Protein AF-A0A2J4YX58-F1 (afdb_monomer)

Radius of gyration: 26.06 Å; Cα contacts (8 Å, |Δi|>4): 126; chains: 1; bounding box: 56×62×74 Å

Organism: NCBI:txid1134687

Solvent-accessible surface area (backbone atoms only — not comparable to full-atom values): 13566 Å² total; per-residue (Å²): 108,68,69,61,52,48,53,51,39,50,52,50,30,51,52,39,48,46,54,37,19,63,71,70,74,41,88,73,46,72,69,54,52,51,52,52,50,50,52,39,50,52,51,23,54,54,26,49,78,72,76,44,70,82,57,64,65,64,56,68,60,46,55,48,35,64,76,68,67,63,81,59,69,62,57,59,54,50,52,50,51,50,51,52,53,48,66,71,38,62,72,51,56,56,55,59,71,67,56,56,68,70,58,56,50,52,52,46,52,53,55,56,49,51,54,51,51,52,51,52,56,59,55,68,73,56,76,62,89,49,65,49,57,51,48,26,51,52,52,17,55,56,55,16,42,36,36,76,78,44,66,70,76,51,71,89,49,59,72,78,57,30,65,49,60,60,31,31,67,53,43,16,53,53,41,34,54,51,39,38,46,70,62,62,42,88,63,77,88,74,80,79,83,73,70,81,73,74,76,76,74,73,55,73,65,56,60,51,52,50,54,52,49,54,52,52,51,52,53,50,52,53,48,55,55,60,66,52,58,69,63,68,69,74,80,118

pLDDT: mean 80.74, std 12.76, range [35.25, 94.62]

Sequence (236 aa):
LLSMVMVVVMVETMSSMMATGDIVGKKVDAKMLRNGLNTCGIATTICGFFNLFPYAAFAQNVGLIGLTGVRSRFVVSVSGIILILMGVFSRMAALVVLIPKPILGGAGIVMFGMVAVSGIRTLGQVNYRNNNNGMVVALTLGLGMMPVLVPNLFTQFPPMVQLFLHSGITIGTLTAIVANLTLNGSVPFRVNHETPVPDPAPPSSAARNMAVRTVRMWLLLRKVQKERQPEEAQEG

Structure (mmCIF, N/CA/C/O backbone):
data_AF-A0A2J4YX58-F1
#
_entry.id   AF-A0A2J4YX58-F1
#
loop_
_atom_site.group_PDB
_atom_site.id
_atom_site.type_symbol
_atom_site.label_atom_id
_atom_site.label_alt_id
_atom_site.label_comp_id
_atom_site.label_asym_id
_atom_site.label_entity_id
_atom_site.label_seq_id
_atom_site.pdbx_PDB_ins_code
_atom_site.Cartn_x
_atom_site.Cartn_y
_atom_site.Cartn_z
_atom_site.occupancy
_atom_site.B_iso_or_equiv
_atom_site.auth_seq_id
_atom_site.auth_comp_id
_atom_site.auth_asym_id
_atom_site.auth_atom_id
_atom_site.pdbx_PDB_model_num
ATOM 1 N N . LEU A 1 1 ? 3.993 7.613 -15.480 1.00 70.12 1 LEU A N 1
ATOM 2 C CA . LEU A 1 1 ? 4.493 7.168 -14.157 1.00 70.12 1 LEU A CA 1
ATOM 3 C C . LEU A 1 1 ? 3.458 7.389 -13.060 1.00 70.12 1 LEU A C 1
ATOM 5 O O . LEU A 1 1 ? 2.989 6.399 -12.520 1.00 70.12 1 LEU A O 1
ATOM 9 N N . LEU A 1 2 ? 3.024 8.629 -12.787 1.00 78.94 2 LEU A N 1
ATOM 10 C CA . LEU A 1 2 ? 1.993 8.894 -11.766 1.00 78.94 2 LEU A CA 1
ATOM 11 C C . LEU A 1 2 ? 0.686 8.119 -11.997 1.00 78.94 2 LEU A C 1
ATOM 13 O O . LEU A 1 2 ? 0.133 7.582 -11.050 1.00 78.94 2 LEU A O 1
ATOM 17 N N . SER A 1 3 ? 0.236 7.973 -13.246 1.00 81.81 3 SER A N 1
ATOM 18 C CA . SER A 1 3 ? -0.936 7.150 -13.584 1.00 81.81 3 SER A CA 1
ATOM 19 C C . SER A 1 3 ? -0.801 5.689 -13.136 1.00 81.81 3 SER A C 1
ATOM 21 O O . SER A 1 3 ? -1.723 5.150 -12.537 1.00 81.81 3 SER A O 1
ATOM 23 N N . MET A 1 4 ? 0.358 5.064 -13.363 1.00 77.19 4 MET A N 1
ATOM 24 C CA . MET A 1 4 ? 0.638 3.690 -12.924 1.00 77.19 4 MET A CA 1
ATOM 25 C C . MET A 1 4 ? 0.684 3.587 -11.399 1.00 77.19 4 MET A C 1
ATOM 27 O O . MET A 1 4 ? 0.089 2.681 -10.824 1.00 77.19 4 MET A O 1
ATOM 31 N N . VAL A 1 5 ? 1.327 4.554 -10.735 1.00 80.81 5 VAL A N 1
ATOM 32 C CA . VAL A 1 5 ? 1.354 4.629 -9.266 1.00 80.81 5 VAL A CA 1
ATOM 33 C C . VAL A 1 5 ? -0.063 4.744 -8.704 1.00 80.81 5 VAL A C 1
ATOM 35 O O . VAL A 1 5 ? -0.387 4.060 -7.740 1.00 80.81 5 VAL A O 1
ATOM 38 N N . MET A 1 6 ? -0.937 5.529 -9.337 1.00 86.56 6 MET A N 1
ATOM 39 C CA . MET A 1 6 ? -2.326 5.656 -8.895 1.00 86.56 6 MET A CA 1
ATOM 40 C C . MET A 1 6 ? -3.114 4.357 -9.035 1.00 86.56 6 MET A C 1
ATOM 42 O O . MET A 1 6 ? -3.902 4.046 -8.149 1.00 86.56 6 MET A O 1
ATOM 46 N N . VAL A 1 7 ? -2.872 3.555 -10.076 1.00 85.31 7 VAL A N 1
ATOM 47 C CA . VAL A 1 7 ? -3.487 2.221 -10.181 1.00 85.31 7 VAL A CA 1
ATOM 48 C C . VAL A 1 7 ? -3.058 1.335 -9.009 1.00 85.31 7 VAL A C 1
ATOM 50 O O . VAL A 1 7 ? -3.904 0.693 -8.389 1.00 85.31 7 VAL A O 1
ATOM 53 N N . VAL A 1 8 ? -1.771 1.345 -8.652 1.00 80.62 8 VAL A N 1
ATOM 54 C CA . VAL A 1 8 ? -1.258 0.587 -7.498 1.00 80.62 8 VAL A CA 1
ATOM 55 C C . VAL A 1 8 ? -1.894 1.074 -6.193 1.00 80.62 8 VAL A C 1
ATOM 57 O O . VAL A 1 8 ? -2.407 0.260 -5.427 1.00 80.62 8 VAL A O 1
ATOM 60 N N . VAL A 1 9 ? -1.951 2.391 -5.975 1.00 86.12 9 VAL A N 1
ATOM 61 C CA . VAL A 1 9 ? -2.595 2.997 -4.797 1.00 86.12 9 VAL A CA 1
ATOM 62 C C . VAL A 1 9 ? -4.074 2.619 -4.708 1.00 86.12 9 VAL A C 1
ATOM 64 O O . VAL A 1 9 ? -4.579 2.334 -3.620 1.00 86.12 9 VAL A O 1
ATOM 67 N N . MET A 1 10 ? -4.782 2.579 -5.838 1.00 87.62 10 MET A N 1
ATOM 68 C CA . MET A 1 10 ? -6.178 2.149 -5.875 1.00 87.62 10 MET A CA 1
ATOM 69 C C . MET A 1 10 ? -6.320 0.685 -5.453 1.00 87.62 10 MET A C 1
ATOM 71 O O . MET A 1 10 ? -7.170 0.391 -4.615 1.00 87.62 10 MET A O 1
ATOM 75 N N . VAL A 1 11 ? -5.479 -0.217 -5.969 1.00 85.31 11 VAL A N 1
ATOM 76 C CA . VAL A 1 11 ? -5.493 -1.642 -5.586 1.00 85.31 11 VAL A CA 1
ATOM 77 C C . VAL A 1 11 ? -5.175 -1.821 -4.096 1.00 85.31 11 VAL A C 1
ATOM 79 O O . VAL A 1 11 ? -5.885 -2.548 -3.399 1.00 85.31 11 VAL A O 1
ATOM 82 N N . GLU A 1 12 ? -4.173 -1.115 -3.575 1.00 84.56 12 GLU A N 1
ATOM 83 C CA . GLU A 1 12 ? -3.815 -1.146 -2.150 1.00 84.56 12 GLU A CA 1
ATOM 84 C C . GLU A 1 12 ? -4.958 -0.635 -1.259 1.00 84.56 12 GLU A C 1
ATOM 86 O O . GLU A 1 12 ? -5.292 -1.236 -0.231 1.00 84.56 12 GLU A O 1
ATOM 91 N N . THR A 1 13 ? -5.611 0.445 -1.689 1.00 87.69 13 THR A N 1
ATOM 92 C CA . THR A 1 13 ? -6.768 1.023 -0.999 1.00 87.69 13 THR A CA 1
ATOM 93 C C . THR A 1 13 ? -7.946 0.052 -1.009 1.00 87.69 13 THR A C 1
ATOM 95 O O . THR A 1 13 ? -8.573 -0.145 0.033 1.00 87.69 13 THR A O 1
ATOM 98 N N . MET A 1 14 ? -8.224 -0.613 -2.137 1.00 89.19 14 MET A N 1
ATOM 99 C CA . MET A 1 14 ? -9.267 -1.642 -2.221 1.00 89.19 14 MET A CA 1
ATOM 100 C C . MET A 1 14 ? -8.999 -2.793 -1.244 1.00 89.19 14 MET A C 1
ATOM 102 O O . MET A 1 14 ? -9.888 -3.152 -0.471 1.00 89.19 14 MET A O 1
ATOM 106 N N . SER A 1 15 ? -7.772 -3.322 -1.234 1.00 84.94 15 SER A N 1
ATOM 107 C CA . SER A 1 15 ? -7.364 -4.410 -0.335 1.00 84.94 15 SER A CA 1
ATOM 108 C C . SER A 1 15 ? -7.517 -4.012 1.139 1.00 84.94 15 SER A C 1
ATOM 110 O O . SER A 1 15 ? -8.123 -4.735 1.934 1.00 84.94 15 SER A O 1
ATOM 112 N N . SER A 1 16 ? -7.084 -2.799 1.493 1.00 85.38 16 SER A N 1
ATOM 113 C CA . SER A 1 16 ? -7.226 -2.247 2.846 1.00 85.38 16 SER A CA 1
ATOM 114 C C . SER A 1 16 ? -8.691 -2.057 3.255 1.00 85.38 16 SER A C 1
ATOM 116 O O . SER A 1 16 ? -9.061 -2.337 4.400 1.00 85.38 16 SER A O 1
ATOM 118 N N . MET A 1 17 ? -9.552 -1.620 2.331 1.00 88.12 17 MET A N 1
ATOM 119 C CA . MET A 1 17 ? -10.991 -1.486 2.574 1.00 88.12 17 MET A CA 1
ATOM 120 C C . MET A 1 17 ? -11.656 -2.842 2.806 1.00 88.12 17 MET A C 1
ATOM 122 O O . MET A 1 17 ? -12.413 -2.975 3.767 1.00 88.12 17 MET A O 1
ATOM 126 N N . MET A 1 18 ? -11.352 -3.842 1.975 1.00 87.44 18 MET A N 1
ATOM 127 C CA . MET A 1 18 ? -11.862 -5.208 2.135 1.00 87.44 18 MET A CA 1
ATOM 128 C C . MET A 1 18 ? -11.423 -5.802 3.477 1.00 87.44 18 MET A C 1
ATOM 130 O O . MET A 1 18 ? -12.264 -6.230 4.262 1.00 87.44 18 MET A O 1
ATOM 134 N N . ALA A 1 19 ? -10.132 -5.697 3.803 1.00 84.38 19 ALA A N 1
ATOM 135 C CA . ALA A 1 19 ? -9.587 -6.151 5.079 1.00 84.38 19 ALA A CA 1
ATOM 136 C C . ALA A 1 19 ? -10.236 -5.457 6.289 1.00 84.38 19 ALA A C 1
ATOM 138 O O . ALA A 1 19 ? -10.511 -6.102 7.300 1.00 84.38 19 ALA A O 1
ATOM 139 N N . THR A 1 20 ? -10.499 -4.150 6.196 1.00 87.12 20 THR A N 1
ATOM 140 C CA . THR A 1 20 ? -11.212 -3.409 7.249 1.00 87.12 20 THR A CA 1
ATOM 141 C C . THR A 1 20 ? -12.654 -3.890 7.380 1.00 87.12 20 THR A C 1
ATOM 143 O O . THR A 1 20 ? -13.144 -4.052 8.496 1.00 87.12 20 THR A O 1
ATOM 146 N N . GLY A 1 21 ? -13.332 -4.132 6.256 1.00 87.50 21 GLY A N 1
ATOM 147 C CA . GLY A 1 21 ? -14.681 -4.690 6.229 1.00 87.50 21 GLY A CA 1
ATOM 148 C C . GLY A 1 21 ? -14.772 -6.022 6.964 1.00 87.50 21 GLY A C 1
ATOM 149 O O . GLY A 1 21 ? -15.642 -6.178 7.821 1.00 87.50 21 GLY A O 1
ATOM 150 N N . ASP A 1 22 ? -13.819 -6.921 6.719 1.00 85.25 22 ASP A N 1
ATOM 151 C CA . ASP A 1 22 ? -13.738 -8.222 7.389 1.00 85.25 22 ASP A CA 1
ATOM 152 C C . ASP A 1 22 ? -13.559 -8.073 8.911 1.00 85.25 22 ASP A C 1
ATOM 154 O O . ASP A 1 22 ? -14.280 -8.695 9.690 1.00 85.25 22 ASP A O 1
ATOM 158 N N . ILE A 1 23 ? -12.662 -7.184 9.357 1.00 85.81 23 ILE A N 1
ATOM 159 C CA . ILE A 1 23 ? -12.390 -6.929 10.789 1.00 85.81 23 ILE A CA 1
ATOM 160 C C . ILE A 1 23 ? -13.594 -6.292 11.506 1.00 85.81 23 ILE A C 1
ATOM 162 O O . ILE A 1 23 ? -13.854 -6.531 12.695 1.00 85.81 23 ILE A O 1
ATOM 166 N N . VAL A 1 24 ? -14.324 -5.431 10.797 1.00 86.81 24 VAL A N 1
ATOM 167 C CA . VAL A 1 24 ? -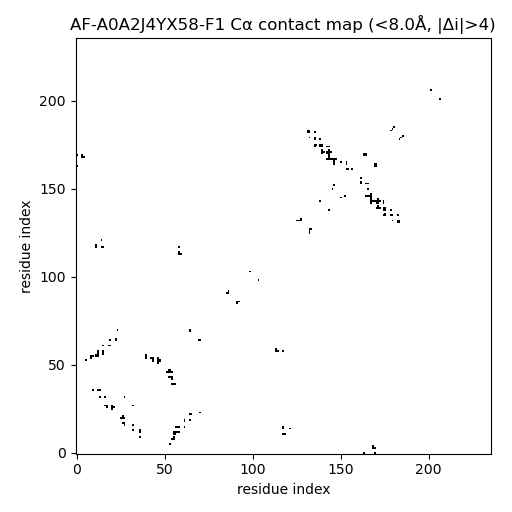15.495 -4.716 11.320 1.00 86.81 24 VAL A CA 1
ATOM 168 C C . VAL A 1 24 ? -16.778 -5.552 11.189 1.00 86.81 24 VAL A C 1
ATOM 170 O O . VAL A 1 24 ? -17.794 -5.191 11.778 1.00 86.81 24 VAL A O 1
ATOM 173 N N . GLY A 1 25 ? -16.740 -6.681 10.473 1.00 83.56 25 GLY A N 1
ATOM 174 C CA . GLY A 1 25 ? -17.908 -7.529 10.219 1.00 83.56 25 GLY A CA 1
ATOM 175 C C . GLY A 1 25 ? -18.905 -6.902 9.238 1.00 83.56 25 GLY A C 1
ATOM 176 O O . GLY A 1 25 ? -20.103 -7.179 9.302 1.00 83.56 25 GLY A O 1
ATOM 177 N N . LYS A 1 26 ? -18.436 -6.024 8.345 1.00 85.38 26 LYS A N 1
ATOM 178 C CA . LYS A 1 26 ? -19.262 -5.314 7.364 1.00 85.38 26 LYS A CA 1
ATOM 179 C C . LYS A 1 26 ? -18.840 -5.686 5.946 1.00 85.38 26 LYS A C 1
ATOM 181 O O . LYS A 1 26 ? -17.732 -5.367 5.527 1.00 85.38 26 LYS A O 1
ATOM 186 N N . LYS A 1 27 ? -19.764 -6.273 5.176 1.00 85.00 27 LYS A N 1
ATOM 187 C CA . LYS A 1 27 ? -19.550 -6.548 3.746 1.00 85.00 27 LYS A CA 1
ATOM 188 C C . LYS A 1 27 ? -19.266 -5.247 2.987 1.00 85.00 27 LYS A C 1
ATOM 190 O O . LYS A 1 27 ? -20.041 -4.290 3.062 1.00 85.00 27 LYS A O 1
ATOM 195 N N . VAL A 1 28 ? -18.158 -5.235 2.251 1.00 86.88 28 VAL A N 1
ATOM 196 C CA . VAL A 1 28 ? -17.756 -4.126 1.380 1.00 86.88 28 VAL A CA 1
ATOM 197 C C . VAL A 1 28 ? -18.328 -4.381 -0.006 1.00 86.88 28 VAL A C 1
ATOM 199 O O . VAL A 1 28 ? -17.868 -5.264 -0.720 1.00 86.88 28 VAL A O 1
ATOM 202 N N . ASP A 1 29 ? -19.357 -3.622 -0.369 1.00 90.25 29 ASP A N 1
ATOM 203 C CA . ASP A 1 29 ? -19.997 -3.714 -1.683 1.00 90.25 29 ASP A CA 1
ATOM 204 C C . ASP A 1 29 ? -19.306 -2.801 -2.718 1.00 90.25 29 ASP A C 1
ATOM 206 O O . ASP A 1 29 ? -18.618 -1.837 -2.360 1.00 90.25 29 ASP A O 1
ATOM 210 N N . ALA A 1 30 ? -19.532 -3.046 -4.009 1.00 89.38 30 ALA A N 1
ATOM 211 C CA . ALA A 1 30 ? -18.930 -2.299 -5.116 1.00 89.38 30 ALA A CA 1
ATOM 212 C C . ALA A 1 30 ? -19.196 -0.785 -5.019 1.00 89.38 30 ALA A C 1
ATOM 214 O O . ALA A 1 30 ? -18.313 0.030 -5.296 1.00 89.38 30 ALA A O 1
ATOM 215 N N . LYS A 1 31 ? -20.386 -0.386 -4.548 1.00 90.44 31 LYS A N 1
ATOM 216 C CA . LYS A 1 31 ? -20.719 1.027 -4.298 1.00 90.44 31 LYS A CA 1
ATOM 217 C C . LYS A 1 31 ? -19.840 1.643 -3.207 1.00 90.44 31 LYS A C 1
ATOM 219 O O . LYS A 1 31 ? -19.427 2.795 -3.331 1.00 90.44 31 LYS A O 1
ATOM 224 N N . MET A 1 32 ? -19.548 0.891 -2.146 1.00 88.56 32 MET A N 1
ATOM 225 C CA . MET A 1 32 ? -18.676 1.349 -1.065 1.00 88.56 32 MET A CA 1
ATOM 226 C C . MET A 1 32 ? -17.236 1.487 -1.556 1.00 88.56 32 MET A C 1
ATOM 228 O O . MET A 1 32 ? -16.613 2.511 -1.282 1.00 88.56 32 MET A O 1
ATOM 232 N N . LEU A 1 33 ? -16.751 0.517 -2.334 1.00 90.75 33 LEU A N 1
ATOM 233 C CA . LEU A 1 33 ? -15.418 0.550 -2.933 1.00 90.75 33 LEU A CA 1
ATOM 234 C C . LEU A 1 33 ? -15.262 1.744 -3.888 1.00 90.75 33 LEU A C 1
ATOM 236 O O . LEU A 1 33 ? -14.332 2.533 -3.741 1.00 90.75 33 LEU A O 1
ATOM 240 N N . ARG A 1 34 ? -16.235 1.958 -4.785 1.00 92.25 34 ARG A N 1
ATOM 241 C CA . ARG A 1 34 ? -16.285 3.125 -5.683 1.00 92.25 34 ARG A CA 1
ATOM 242 C C . ARG A 1 34 ? -16.245 4.441 -4.910 1.00 92.25 34 ARG A C 1
ATOM 244 O O . ARG A 1 34 ? -15.468 5.326 -5.251 1.00 92.25 34 ARG A O 1
ATOM 251 N N . ASN A 1 35 ? -17.070 4.577 -3.873 1.00 90.94 35 ASN A N 1
ATOM 252 C CA . ASN A 1 35 ? -17.107 5.799 -3.073 1.00 90.94 35 ASN A CA 1
ATOM 253 C C . ASN A 1 35 ? -15.782 6.033 -2.333 1.00 90.94 35 ASN A C 1
ATOM 255 O O . ASN A 1 35 ? -15.308 7.164 -2.304 1.00 90.94 35 ASN A O 1
ATOM 259 N N . GLY A 1 36 ? -15.164 4.985 -1.779 1.00 89.62 36 GLY A N 1
ATOM 260 C CA . GLY A 1 36 ? -13.859 5.088 -1.120 1.00 89.62 36 GLY A CA 1
ATOM 261 C C . GLY A 1 36 ? -12.748 5.524 -2.077 1.00 89.62 36 GLY A C 1
ATOM 262 O O . GLY A 1 36 ? -11.982 6.432 -1.761 1.00 89.62 36 GLY A O 1
ATOM 263 N N . LEU A 1 37 ? -12.714 4.947 -3.278 1.00 91.81 37 LEU A N 1
ATOM 264 C CA . LEU A 1 37 ? -11.734 5.297 -4.309 1.00 91.81 37 LEU A CA 1
ATOM 265 C C . LEU A 1 37 ? -11.937 6.711 -4.855 1.00 91.81 37 LEU A C 1
ATOM 267 O O . LEU A 1 37 ? -10.958 7.426 -5.051 1.00 91.81 37 LEU A O 1
ATOM 271 N N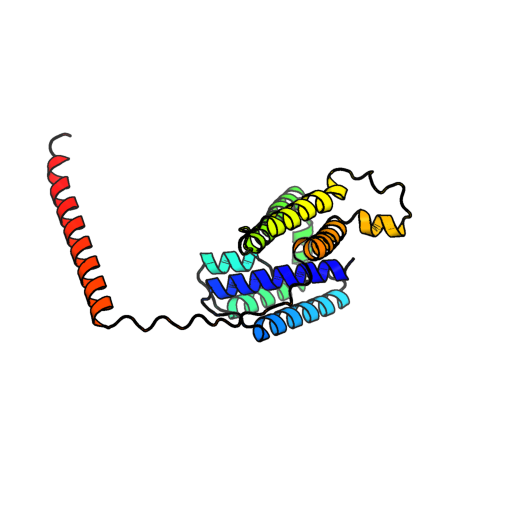 . ASN A 1 38 ? -13.186 7.150 -5.035 1.00 91.44 38 ASN A N 1
ATOM 272 C CA . ASN A 1 38 ? -13.482 8.534 -5.413 1.00 91.44 38 ASN A CA 1
ATOM 273 C C . ASN A 1 38 ? -12.968 9.517 -4.355 1.00 91.44 38 ASN A C 1
ATOM 275 O O . ASN A 1 38 ? -12.339 10.513 -4.704 1.00 91.44 38 ASN A O 1
ATOM 279 N N . THR A 1 39 ? -13.173 9.221 -3.068 1.00 90.88 39 THR A N 1
ATOM 280 C CA . THR A 1 39 ? -12.625 10.036 -1.975 1.00 90.88 39 THR A CA 1
ATOM 281 C C . THR A 1 39 ? -11.096 10.062 -2.006 1.00 90.88 39 THR A C 1
ATOM 283 O O . THR A 1 39 ? -10.509 11.125 -1.836 1.00 90.88 39 THR A O 1
ATOM 286 N N . CYS A 1 40 ? -10.443 8.928 -2.279 1.00 89.69 40 CYS A N 1
ATOM 287 C CA . CYS A 1 40 ? -8.985 8.840 -2.426 1.00 89.69 40 CYS A CA 1
ATOM 288 C C . CYS A 1 40 ? -8.464 9.696 -3.596 1.00 89.69 40 CYS A C 1
ATOM 290 O O . CYS A 1 40 ? -7.459 10.400 -3.465 1.00 89.69 40 CYS A O 1
ATOM 292 N N . GLY A 1 41 ? -9.173 9.671 -4.729 1.00 89.62 41 GLY A N 1
ATOM 293 C CA . GLY A 1 41 ? -8.874 10.495 -5.899 1.00 89.62 41 GLY A CA 1
ATOM 294 C C . GLY A 1 41 ? -9.014 11.986 -5.600 1.00 89.62 41 GLY A C 1
ATOM 295 O O . GLY A 1 41 ? -8.073 12.738 -5.836 1.00 89.62 41 GLY A O 1
ATOM 296 N N . ILE A 1 42 ? -10.135 12.396 -4.995 1.00 92.12 42 ILE A N 1
ATOM 297 C CA . ILE A 1 42 ? -10.373 13.788 -4.578 1.00 92.12 42 ILE A CA 1
ATOM 298 C C . ILE A 1 42 ? -9.295 14.249 -3.592 1.00 92.12 42 ILE A C 1
ATOM 300 O O . ILE A 1 42 ? -8.725 15.322 -3.773 1.00 92.12 42 ILE A O 1
ATOM 304 N N . ALA A 1 43 ? -8.976 13.432 -2.583 1.00 90.56 43 ALA A N 1
ATOM 305 C CA . ALA A 1 43 ? -7.924 13.738 -1.618 1.00 90.56 43 ALA A CA 1
ATOM 306 C C . ALA A 1 43 ? -6.574 13.943 -2.314 1.00 90.56 43 ALA A C 1
ATOM 308 O O . ALA A 1 43 ? -5.892 14.925 -2.045 1.00 90.56 43 ALA A O 1
ATOM 309 N N . THR A 1 44 ? -6.225 13.081 -3.272 1.00 90.25 44 THR A N 1
ATOM 310 C CA . THR A 1 44 ? -4.983 13.224 -4.041 1.00 90.25 44 THR A CA 1
ATOM 311 C C . THR A 1 44 ? -4.977 14.474 -4.920 1.00 90.25 44 THR A C 1
ATOM 313 O O . THR A 1 44 ? -3.956 15.153 -5.004 1.00 90.25 44 THR A O 1
ATOM 316 N N . THR A 1 45 ? -6.100 14.827 -5.548 1.00 89.94 45 THR A N 1
ATOM 317 C CA . THR A 1 45 ? -6.215 16.080 -6.306 1.00 89.94 45 THR A CA 1
ATOM 318 C C . THR A 1 45 ? -6.002 17.292 -5.400 1.00 89.94 45 THR A C 1
ATOM 320 O O . THR A 1 45 ? -5.243 18.189 -5.761 1.00 89.94 45 THR A O 1
ATOM 323 N N . ILE A 1 46 ? -6.602 17.295 -4.204 1.00 91.38 46 ILE A N 1
ATOM 324 C CA . ILE A 1 46 ? -6.385 18.341 -3.195 1.00 91.38 46 ILE A CA 1
ATOM 325 C C . ILE A 1 46 ? -4.907 18.388 -2.790 1.00 91.38 46 ILE A C 1
ATOM 327 O O . ILE A 1 46 ? -4.313 19.460 -2.817 1.00 91.38 46 ILE A O 1
ATOM 331 N N . CYS A 1 47 ? -4.282 17.245 -2.492 1.00 89.19 47 CYS A N 1
ATOM 332 C CA . CYS A 1 47 ? -2.849 17.165 -2.193 1.00 89.19 47 CYS A CA 1
ATOM 333 C C . CYS A 1 47 ? -1.991 17.778 -3.309 1.00 89.19 47 CYS A C 1
ATOM 335 O O . CYS A 1 47 ? -1.073 18.540 -3.012 1.00 89.19 47 CYS A O 1
ATOM 337 N N . GLY A 1 48 ? -2.327 17.525 -4.577 1.00 88.44 48 GLY A N 1
ATOM 338 C CA . GLY A 1 48 ? -1.635 18.110 -5.725 1.00 88.44 48 GLY A CA 1
ATOM 339 C C . GLY A 1 48 ? -1.637 19.643 -5.720 1.00 88.44 48 GLY A C 1
ATOM 340 O O . GLY A 1 48 ? -0.601 20.247 -5.990 1.00 88.44 48 GLY A O 1
ATOM 341 N N . PHE A 1 49 ? -2.746 20.282 -5.327 1.00 91.25 49 PHE A N 1
ATOM 342 C CA . PHE A 1 49 ? -2.806 21.746 -5.177 1.00 91.25 49 PHE A CA 1
ATOM 343 C C . PHE A 1 49 ? -1.875 22.278 -4.081 1.00 91.25 49 PHE A C 1
ATOM 345 O O . PHE A 1 49 ? -1.358 23.385 -4.203 1.00 91.25 49 PHE A O 1
ATOM 352 N N . PHE A 1 50 ? -1.631 21.489 -3.034 1.00 89.31 50 PHE A N 1
ATOM 353 C CA . PHE A 1 50 ? -0.716 21.835 -1.943 1.00 89.31 50 PHE A CA 1
ATOM 354 C C . PHE A 1 50 ? 0.721 21.333 -2.171 1.00 89.31 50 PHE A C 1
ATOM 356 O O . PHE A 1 50 ? 1.532 21.388 -1.249 1.00 89.31 50 PHE A O 1
ATOM 363 N N . ASN A 1 51 ? 1.056 20.863 -3.380 1.00 88.06 51 ASN A N 1
ATOM 364 C CA . ASN A 1 51 ? 2.363 20.283 -3.719 1.00 88.06 51 ASN A CA 1
ATOM 365 C C . ASN A 1 51 ? 2.734 19.060 -2.846 1.00 88.06 51 ASN A C 1
ATOM 367 O O . ASN A 1 51 ? 3.902 18.819 -2.537 1.00 88.06 51 ASN A O 1
ATOM 371 N N . LEU A 1 52 ? 1.720 18.299 -2.418 1.00 87.06 52 LEU A N 1
ATOM 372 C CA . LEU A 1 52 ? 1.862 17.031 -1.702 1.00 87.06 52 LEU A CA 1
ATOM 373 C C . LEU A 1 52 ? 1.846 15.842 -2.674 1.00 87.06 52 LEU A C 1
ATOM 375 O O . LEU A 1 52 ? 1.369 15.918 -3.806 1.00 87.06 52 LEU A O 1
ATOM 379 N N . PHE A 1 53 ? 2.343 14.709 -2.186 1.00 84.56 53 PHE A N 1
ATOM 380 C CA . PHE A 1 53 ? 2.347 13.439 -2.907 1.00 84.56 53 PHE A CA 1
ATOM 381 C C . PHE A 1 53 ? 0.955 12.780 -2.951 1.00 84.56 53 PHE A C 1
ATOM 383 O O . PHE A 1 53 ? 0.096 13.100 -2.123 1.00 84.56 53 PHE A O 1
ATOM 390 N N . PRO A 1 54 ? 0.730 11.833 -3.886 1.00 83.06 54 PRO A N 1
ATOM 391 C CA . PRO A 1 54 ? -0.478 11.018 -3.917 1.00 83.06 54 PRO A CA 1
ATOM 392 C C . PRO A 1 54 ? -0.788 10.347 -2.583 1.00 83.06 54 PRO A C 1
ATOM 394 O O . PRO A 1 54 ? 0.108 9.814 -1.928 1.00 83.06 54 PRO A O 1
ATOM 397 N N . TYR A 1 55 ? -2.064 10.353 -2.202 1.00 82.69 55 TYR A N 1
ATOM 398 C CA . TYR A 1 55 ? -2.501 9.836 -0.911 1.00 82.69 55 TYR A CA 1
ATOM 399 C C . TYR A 1 55 ? -3.114 8.441 -1.056 1.00 82.69 55 TYR A C 1
ATOM 401 O O . TYR A 1 55 ? -3.898 8.201 -1.973 1.00 82.69 55 TYR A O 1
ATOM 409 N N . ALA A 1 56 ? -2.782 7.542 -0.128 1.00 80.31 56 ALA A N 1
ATOM 410 C CA . ALA A 1 56 ? -3.257 6.160 -0.077 1.00 80.31 56 ALA A CA 1
ATOM 411 C C . ALA A 1 56 ? -3.831 5.832 1.309 1.00 80.31 56 ALA A C 1
ATOM 413 O O . ALA A 1 56 ? -3.429 6.423 2.315 1.00 80.31 56 ALA A O 1
ATOM 414 N N . ALA A 1 57 ? -4.762 4.876 1.383 1.00 77.62 57 ALA A N 1
ATOM 415 C CA . ALA A 1 57 ? -5.247 4.385 2.670 1.00 77.62 57 ALA A CA 1
ATOM 416 C C . ALA A 1 57 ? -4.151 3.589 3.398 1.00 77.62 57 ALA A C 1
ATOM 418 O O . ALA A 1 57 ? -3.604 2.633 2.863 1.00 77.62 57 ALA A O 1
ATOM 419 N N . PHE A 1 58 ? -3.862 3.967 4.644 1.00 78.19 58 PHE A N 1
ATOM 420 C CA . PHE A 1 58 ? -2.769 3.381 5.418 1.00 78.19 58 PHE A CA 1
ATOM 421 C C . PHE A 1 58 ? -3.167 2.011 5.997 1.00 78.19 58 PHE A C 1
ATOM 423 O O . PHE A 1 58 ? -3.944 1.933 6.956 1.00 78.19 58 PHE A O 1
ATOM 430 N N . ALA A 1 59 ? -2.632 0.924 5.432 1.00 72.88 59 ALA A N 1
ATOM 431 C CA . ALA A 1 59 ? -2.923 -0.456 5.845 1.00 72.88 59 ALA A CA 1
ATOM 432 C C . ALA A 1 59 ? -2.589 -0.736 7.326 1.00 72.88 59 ALA A C 1
ATOM 434 O O . ALA A 1 59 ? -3.193 -1.596 7.969 1.00 72.88 59 ALA A O 1
ATOM 435 N N . GLN A 1 60 ? -1.669 0.027 7.909 1.00 82.69 60 GLN A N 1
ATOM 436 C CA . GLN A 1 60 ? -1.280 -0.060 9.315 1.00 82.69 60 GLN A CA 1
ATOM 437 C C . GLN A 1 60 ? -2.453 0.273 10.249 1.00 82.69 60 GLN A C 1
ATOM 439 O O . GLN A 1 60 ? -2.640 -0.384 11.274 1.00 82.69 60 GLN A O 1
ATOM 444 N N . ASN A 1 61 ? -3.295 1.237 9.862 1.00 84.69 61 ASN A N 1
ATOM 445 C CA . ASN A 1 61 ? -4.477 1.607 10.641 1.00 84.69 61 ASN A CA 1
ATOM 446 C C . ASN A 1 61 ? -5.502 0.464 10.666 1.00 84.69 61 ASN A C 1
ATOM 448 O O . ASN A 1 61 ? -6.196 0.279 11.663 1.00 84.69 61 ASN A O 1
ATOM 452 N N . VAL A 1 62 ? -5.556 -0.349 9.607 1.00 82.25 62 VAL A N 1
ATOM 453 C CA . VAL A 1 62 ? -6.424 -1.534 9.525 1.00 82.25 62 VAL A CA 1
ATOM 454 C C . VAL A 1 62 ? -6.006 -2.589 10.549 1.00 82.25 62 VAL A C 1
ATOM 456 O O . VAL A 1 62 ? -6.852 -3.130 11.261 1.00 82.25 62 VAL A O 1
ATOM 459 N N . GLY A 1 63 ? -4.698 -2.837 10.680 1.00 78.31 63 GLY A N 1
ATOM 460 C CA . GLY A 1 63 ? -4.155 -3.743 11.696 1.00 78.31 63 GLY A CA 1
ATOM 461 C C . GLY A 1 63 ? -4.462 -3.275 13.121 1.00 78.31 63 GLY A C 1
ATOM 462 O O . GLY A 1 63 ? -4.888 -4.071 13.959 1.00 78.31 63 GLY A O 1
ATOM 463 N N . LEU A 1 64 ? -4.339 -1.969 13.379 1.00 85.44 64 LEU A N 1
ATOM 464 C CA . LEU A 1 64 ? -4.631 -1.388 14.690 1.00 85.44 64 LEU A CA 1
ATOM 465 C C . LEU A 1 64 ? -6.103 -1.562 15.097 1.00 85.44 64 LEU A C 1
ATOM 467 O O . LEU A 1 64 ? -6.380 -1.844 16.263 1.00 85.44 64 LEU A O 1
ATOM 471 N N . ILE A 1 65 ? -7.049 -1.448 14.158 1.00 86.50 65 ILE A N 1
ATOM 472 C CA . ILE A 1 65 ? -8.481 -1.683 14.429 1.00 86.50 65 ILE A CA 1
ATOM 473 C C . ILE A 1 65 ? -8.716 -3.128 14.894 1.00 86.50 65 ILE A C 1
ATOM 475 O O . ILE A 1 65 ? -9.491 -3.354 15.823 1.00 86.50 65 ILE A O 1
ATOM 479 N N . GLY A 1 66 ? -8.028 -4.100 14.286 1.00 82.75 66 GLY A N 1
ATOM 480 C CA . GLY A 1 66 ? -8.121 -5.511 14.672 1.00 82.75 66 GLY A CA 1
ATOM 481 C C . GLY A 1 66 ? -7.601 -5.786 16.085 1.00 82.75 66 GLY A C 1
ATOM 482 O O . GLY A 1 66 ? -8.223 -6.546 16.821 1.00 82.75 66 GLY A O 1
ATOM 483 N N . LEU A 1 67 ? -6.505 -5.129 16.477 1.00 85.44 67 LEU A N 1
ATOM 484 C CA . LEU A 1 67 ? -5.888 -5.292 17.799 1.00 85.44 67 LEU A CA 1
ATOM 485 C C . LEU A 1 67 ? -6.647 -4.556 18.908 1.00 85.44 67 LEU A C 1
ATOM 487 O O . LEU A 1 67 ? -6.834 -5.088 19.997 1.00 85.44 67 LEU A O 1
ATOM 491 N N . THR A 1 68 ? -7.076 -3.323 18.640 1.00 89.50 68 TH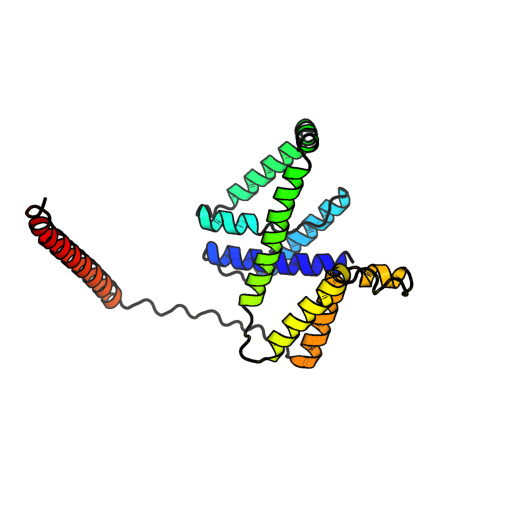R A N 1
ATOM 492 C CA . THR A 1 68 ? -7.737 -2.467 19.641 1.00 89.50 68 THR A CA 1
ATOM 493 C C . THR A 1 68 ? -9.228 -2.759 19.781 1.00 89.50 68 THR A C 1
ATOM 495 O O . THR A 1 68 ? -9.834 -2.394 20.785 1.00 89.50 68 THR A O 1
ATOM 498 N N . GLY A 1 69 ? -9.856 -3.360 18.765 1.00 84.00 69 GLY A N 1
ATOM 499 C CA . GLY A 1 69 ? -11.303 -3.581 18.717 1.00 84.00 69 GLY A CA 1
ATOM 500 C C . GLY A 1 69 ? -12.134 -2.299 18.558 1.00 84.00 69 GLY A C 1
ATOM 501 O O . GLY A 1 69 ? -13.366 -2.374 18.487 1.00 84.00 69 GLY A O 1
ATOM 502 N N . VAL A 1 70 ? -11.495 -1.126 18.466 1.00 89.75 70 VAL A N 1
ATOM 503 C CA . VAL A 1 70 ? -12.164 0.172 18.342 1.00 89.75 70 VAL A CA 1
ATOM 504 C C . VAL A 1 70 ? -12.536 0.416 16.881 1.00 89.75 70 VAL A C 1
ATOM 506 O O . VAL A 1 70 ? -11.711 0.787 16.053 1.00 89.75 70 VAL A O 1
ATOM 509 N N . ARG A 1 71 ? -13.820 0.230 16.561 1.00 88.38 71 ARG A N 1
ATOM 510 C CA . ARG A 1 71 ? -14.366 0.330 15.189 1.00 88.38 71 ARG A CA 1
ATOM 511 C C . ARG A 1 71 ? -15.047 1.674 14.891 1.00 88.38 71 ARG A C 1
ATOM 513 O O . ARG A 1 71 ? -15.744 1.819 13.890 1.00 88.38 71 ARG A O 1
ATOM 520 N N . SER A 1 72 ? -14.905 2.654 15.784 1.00 90.25 72 SER A N 1
ATOM 521 C CA . SER A 1 72 ? -15.607 3.937 15.684 1.00 90.25 72 SER A CA 1
ATOM 522 C C . SER A 1 72 ? -14.980 4.853 14.631 1.00 90.25 72 SER A C 1
ATOM 524 O O . SER A 1 72 ? -13.816 5.234 14.740 1.00 90.25 72 SER A O 1
ATOM 526 N N . ARG A 1 73 ? -15.783 5.297 13.652 1.00 88.44 73 ARG A N 1
ATOM 527 C CA . ARG A 1 73 ? -15.363 6.277 12.627 1.00 88.44 73 ARG A CA 1
ATOM 528 C C . ARG A 1 73 ? -14.922 7.622 13.211 1.00 88.44 73 ARG A C 1
ATOM 530 O O . ARG A 1 73 ? -14.122 8.317 12.597 1.00 88.44 73 ARG A O 1
ATOM 537 N N . PHE A 1 74 ? -15.434 7.981 14.392 1.00 92.00 74 PHE A N 1
ATOM 538 C CA . PHE A 1 74 ? -15.112 9.249 15.045 1.00 92.00 74 PHE A CA 1
ATOM 539 C C . PHE A 1 74 ? -13.650 9.317 15.476 1.00 92.00 74 PHE A C 1
ATOM 541 O O . PHE A 1 74 ? -13.072 10.395 15.439 1.00 92.00 74 PHE A O 1
ATOM 548 N N . VAL A 1 75 ? -13.035 8.178 15.810 1.00 91.25 75 VAL A N 1
ATOM 549 C CA . VAL A 1 75 ? -11.609 8.126 16.156 1.00 91.25 75 VAL A CA 1
ATOM 550 C C . VAL A 1 75 ? -10.771 8.603 14.975 1.00 91.25 75 VAL A C 1
ATOM 552 O O . VAL A 1 75 ? -9.939 9.484 15.140 1.00 91.25 75 VAL A O 1
ATOM 555 N N . VAL A 1 76 ? -11.071 8.116 13.767 1.00 90.00 76 VAL A N 1
ATOM 556 C CA . VAL A 1 76 ? -10.372 8.524 12.539 1.00 90.00 76 VAL A CA 1
ATOM 557 C C . VAL A 1 76 ? -10.574 10.015 12.253 1.00 90.00 76 VAL A C 1
ATOM 559 O O . VAL A 1 76 ? -9.617 10.710 11.917 1.00 90.00 76 VAL A O 1
ATOM 562 N N . SER A 1 77 ? -11.795 10.533 12.427 1.00 91.12 77 SER A N 1
ATOM 563 C CA . SER A 1 77 ? -12.085 11.963 12.246 1.00 91.12 77 SER A CA 1
ATOM 564 C C . SER A 1 77 ? -11.329 12.848 13.242 1.00 91.12 77 SER A C 1
ATOM 566 O O . SER A 1 77 ? -10.740 13.847 12.837 1.00 91.12 77 SER A O 1
ATOM 568 N N . VAL A 1 78 ? -11.300 12.472 14.523 1.00 94.62 78 VAL A N 1
ATOM 569 C CA . VAL A 1 78 ? -10.565 13.208 15.564 1.00 94.62 78 VAL A CA 1
ATOM 570 C C . VAL A 1 78 ? -9.061 13.153 15.302 1.00 94.62 78 VAL A C 1
ATOM 572 O O . VAL A 1 78 ? -8.407 14.191 15.362 1.00 94.62 78 VAL A O 1
ATOM 575 N N . SER A 1 79 ? -8.513 11.994 14.923 1.00 91.62 79 SER A N 1
ATOM 576 C CA . SER A 1 79 ? -7.109 11.878 14.508 1.00 91.62 79 SER A CA 1
ATOM 577 C C . SER A 1 79 ? -6.784 12.795 13.326 1.00 91.62 79 SER A C 1
ATOM 579 O O . SER A 1 79 ? -5.755 13.463 13.347 1.00 91.62 79 SER A O 1
ATOM 581 N N . GLY A 1 80 ? -7.669 12.890 12.329 1.00 90.81 80 GLY A N 1
ATOM 582 C CA . GLY A 1 80 ? -7.506 13.813 11.204 1.00 90.81 80 GLY A CA 1
ATOM 583 C C . GLY A 1 80 ? -7.471 15.282 11.636 1.00 90.81 80 GLY A C 1
ATOM 584 O O . GLY A 1 80 ? -6.600 16.027 11.197 1.00 90.81 80 GLY A O 1
ATOM 585 N N . ILE A 1 81 ? -8.360 15.688 12.547 1.00 93.38 81 ILE A N 1
ATOM 586 C CA . ILE A 1 81 ? -8.367 17.050 13.106 1.00 93.38 81 ILE A CA 1
ATOM 587 C C . ILE A 1 81 ? -7.065 17.329 13.865 1.00 93.38 81 ILE A C 1
ATOM 589 O O . ILE A 1 81 ? -6.463 18.382 13.670 1.00 93.38 81 ILE A O 1
ATOM 593 N N . ILE A 1 82 ? -6.593 16.381 14.680 1.00 92.62 82 ILE A N 1
ATOM 594 C CA . ILE A 1 82 ? -5.318 16.507 15.399 1.00 92.62 82 ILE A CA 1
ATOM 595 C C . ILE A 1 82 ? -4.159 16.686 14.410 1.00 92.62 82 ILE A C 1
ATOM 597 O O . ILE A 1 82 ? -3.337 17.578 14.602 1.00 92.62 82 ILE A O 1
ATOM 601 N N . LEU A 1 83 ? -4.112 15.897 13.331 1.00 90.56 83 LEU A N 1
ATOM 602 C CA . LEU A 1 83 ? -3.071 16.012 12.306 1.00 90.56 83 LEU A CA 1
ATOM 603 C C . LEU A 1 83 ? -3.113 17.360 11.574 1.00 90.56 83 LEU A C 1
ATOM 605 O O . LEU A 1 83 ? -2.059 17.945 11.332 1.00 90.56 83 LEU A O 1
ATOM 609 N N . ILE A 1 84 ? -4.304 17.881 11.264 1.00 89.75 84 ILE A N 1
ATOM 610 C CA . ILE A 1 84 ? -4.464 19.219 10.672 1.00 89.75 84 ILE A CA 1
ATOM 611 C C . ILE A 1 84 ? -3.934 20.284 11.633 1.00 89.75 84 ILE A C 1
ATOM 613 O O . ILE A 1 84 ? -3.134 21.123 11.226 1.00 89.75 84 ILE A O 1
ATOM 617 N N . LEU A 1 85 ? -4.326 20.231 12.909 1.00 90.88 85 LEU A N 1
ATOM 618 C CA . LEU A 1 85 ? -3.841 21.172 13.918 1.00 90.88 85 LEU A CA 1
ATOM 619 C C . LEU A 1 85 ? -2.314 21.106 14.030 1.00 90.88 85 LEU A C 1
ATOM 621 O O . LEU A 1 85 ? -1.653 22.137 13.937 1.00 90.88 85 LEU A O 1
ATOM 625 N N . MET A 1 86 ? -1.740 19.905 14.136 1.00 88.19 86 MET A N 1
ATOM 626 C CA . MET A 1 86 ? 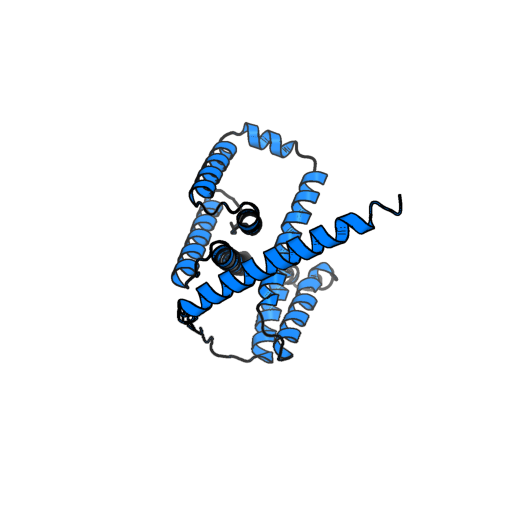-0.286 19.719 14.169 1.00 88.19 86 MET A CA 1
ATOM 627 C C . MET A 1 86 ? 0.410 20.252 12.911 1.00 88.19 86 MET A C 1
ATOM 629 O O . MET A 1 86 ? 1.495 20.815 13.028 1.00 88.19 86 MET A O 1
ATOM 633 N N . GLY A 1 87 ? -0.204 20.115 11.732 1.00 86.38 87 GLY A N 1
ATOM 634 C CA . GLY A 1 87 ? 0.325 20.650 10.476 1.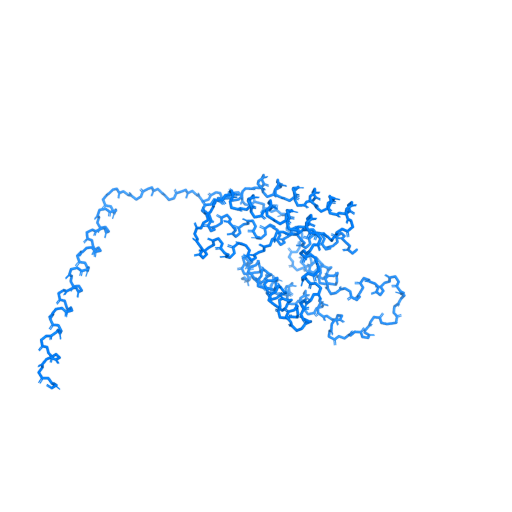00 86.38 87 GLY A CA 1
ATOM 635 C C . GLY A 1 87 ? 0.306 22.180 10.403 1.00 86.38 87 GLY A C 1
ATOM 636 O O . GLY A 1 87 ? 1.225 22.776 9.845 1.00 86.38 87 GLY A O 1
ATOM 637 N N . VAL A 1 88 ? -0.700 22.826 11.001 1.00 87.50 88 VAL A N 1
ATOM 638 C CA . VAL A 1 88 ? -0.795 24.295 11.081 1.00 87.50 88 VAL A CA 1
ATOM 639 C C . VAL A 1 88 ? 0.242 24.868 12.058 1.00 87.50 88 VAL A C 1
ATOM 641 O O . VAL A 1 88 ? 0.775 25.958 11.838 1.00 87.50 88 VAL A O 1
ATOM 644 N N . PHE A 1 89 ? 0.591 24.133 13.118 1.00 87.06 89 PHE A N 1
ATOM 645 C CA . PHE A 1 89 ? 1.633 24.548 14.057 1.00 87.06 89 PHE A CA 1
ATOM 646 C C . PHE A 1 89 ? 3.041 24.263 13.510 1.00 87.06 89 PHE A C 1
ATOM 648 O O . PHE A 1 89 ? 3.613 23.195 13.718 1.00 87.06 89 PHE A O 1
ATOM 655 N N . SER A 1 90 ? 3.668 25.275 12.904 1.00 78.75 90 SER A N 1
ATOM 656 C CA . SER A 1 90 ? 5.037 25.217 12.351 1.00 78.75 90 SER A CA 1
ATOM 657 C C . SER A 1 90 ? 6.119 24.719 13.328 1.00 78.75 90 SER A C 1
ATOM 659 O O . SER A 1 90 ? 7.129 24.154 12.910 1.00 78.75 90 SER A O 1
ATOM 661 N N . ARG A 1 91 ? 5.902 24.856 14.644 1.00 82.12 91 ARG A N 1
ATOM 662 C CA . ARG A 1 91 ? 6.778 24.295 15.690 1.00 82.12 91 ARG A CA 1
ATOM 663 C C . ARG A 1 91 ? 6.892 22.770 15.612 1.00 82.12 91 ARG A C 1
ATOM 665 O O . ARG A 1 91 ? 7.954 22.236 15.915 1.00 82.12 91 ARG A O 1
ATOM 672 N N . MET A 1 92 ? 5.839 22.078 15.180 1.00 82.88 92 MET A N 1
ATOM 673 C CA . MET A 1 92 ? 5.863 20.624 15.003 1.00 82.88 92 MET A CA 1
ATOM 674 C C . MET A 1 92 ? 6.745 20.222 13.818 1.00 82.88 92 MET A C 1
ATOM 676 O O . MET A 1 92 ? 7.501 19.261 13.923 1.00 82.88 92 MET A O 1
ATOM 680 N N . ALA A 1 93 ? 6.735 20.995 12.728 1.00 80.50 93 ALA A N 1
ATOM 681 C CA . ALA A 1 93 ? 7.620 20.753 11.588 1.00 80.50 93 ALA A CA 1
ATOM 682 C C . ALA A 1 93 ? 9.105 20.866 11.983 1.00 80.50 93 ALA A C 1
ATOM 684 O O . ALA A 1 93 ? 9.919 20.048 11.559 1.00 80.50 93 ALA A O 1
ATOM 685 N N . ALA A 1 94 ? 9.450 21.816 12.860 1.00 84.75 94 ALA A N 1
ATOM 686 C CA . ALA A 1 94 ? 10.810 21.950 13.383 1.00 84.75 94 ALA A CA 1
ATOM 687 C C . ALA A 1 94 ? 11.256 20.716 14.190 1.00 84.75 94 ALA A C 1
ATOM 689 O O . ALA A 1 94 ? 12.399 20.284 14.060 1.00 84.75 94 ALA A O 1
ATOM 690 N N . LEU A 1 95 ? 10.355 20.107 14.970 1.00 85.62 95 LEU A N 1
ATOM 691 C CA . LEU A 1 95 ? 10.646 18.862 15.692 1.00 85.62 95 LEU A CA 1
ATOM 692 C C . LEU A 1 95 ? 10.898 17.687 14.742 1.00 85.62 95 LEU A C 1
ATOM 694 O O . LEU A 1 95 ? 11.782 16.878 15.006 1.00 85.62 95 LEU A O 1
ATOM 698 N N . VAL A 1 96 ? 10.170 17.607 13.625 1.00 83.94 96 VAL A N 1
ATOM 699 C CA . VAL A 1 96 ? 10.364 16.546 12.622 1.00 83.94 96 VAL A CA 1
ATOM 700 C C . VAL A 1 96 ? 11.750 16.629 11.975 1.00 83.94 96 VAL A C 1
ATOM 702 O O . VAL A 1 96 ? 12.386 15.600 11.760 1.00 83.94 96 VAL A O 1
ATOM 705 N N . VAL A 1 97 ? 12.259 17.837 11.719 1.00 87.06 97 VAL A N 1
ATOM 706 C CA . VAL A 1 97 ? 13.608 18.042 11.153 1.00 87.06 97 VAL A CA 1
ATOM 707 C C . VAL A 1 97 ? 14.716 17.603 12.119 1.00 87.06 97 VAL A C 1
ATOM 709 O O . VAL A 1 97 ? 15.792 17.207 11.675 1.00 87.06 97 VAL A O 1
ATOM 712 N N . LEU A 1 98 ? 14.456 17.622 13.430 1.00 91.75 98 LEU A N 1
ATOM 713 C CA . LEU A 1 98 ? 15.405 17.152 14.444 1.00 91.75 98 LEU A CA 1
ATOM 714 C C . LEU A 1 98 ? 15.494 15.622 14.526 1.00 91.75 98 LEU A C 1
ATOM 716 O O . LEU A 1 98 ? 16.398 15.115 15.189 1.00 91.75 98 LEU A O 1
ATOM 720 N N . ILE A 1 99 ? 14.586 14.878 13.882 1.00 92.06 99 ILE A N 1
ATOM 721 C CA . ILE A 1 99 ? 14.576 13.417 13.967 1.00 92.06 99 ILE A CA 1
ATOM 722 C C . ILE A 1 99 ? 15.808 12.849 13.227 1.00 92.06 99 ILE A C 1
ATOM 724 O O . ILE A 1 99 ? 15.981 13.080 12.028 1.00 92.06 99 ILE A O 1
ATOM 728 N N . PRO A 1 100 ? 16.663 12.059 13.906 1.00 92.50 100 PRO A N 1
ATOM 729 C CA . PRO A 1 100 ? 17.825 11.425 13.293 1.00 92.50 100 PRO A CA 1
ATOM 730 C C . PRO A 1 100 ? 17.477 10.530 12.099 1.00 92.50 100 PRO A C 1
ATOM 732 O O . PRO A 1 100 ? 16.560 9.707 12.162 1.00 92.50 100 PRO A O 1
ATOM 735 N N . LYS A 1 101 ? 18.299 10.591 11.042 1.00 91.38 101 LYS A N 1
ATOM 736 C CA . LYS A 1 101 ? 18.155 9.754 9.834 1.00 91.38 101 LYS A CA 1
ATOM 737 C C . LYS A 1 101 ? 17.982 8.249 10.120 1.00 91.38 101 LYS A C 1
ATOM 739 O O . LYS A 1 101 ? 17.144 7.646 9.453 1.00 91.38 101 LYS A O 1
ATOM 744 N N . PRO A 1 102 ? 18.685 7.626 11.094 1.00 93.31 102 PRO A N 1
ATOM 745 C CA . PRO A 1 102 ? 18.486 6.206 11.398 1.00 93.31 102 PRO A CA 1
ATOM 746 C C . PRO A 1 102 ? 17.055 5.857 11.836 1.00 93.31 102 PRO A C 1
ATOM 748 O O . PRO A 1 102 ? 16.562 4.783 11.504 1.00 93.31 102 PRO A O 1
ATOM 751 N N . ILE A 1 103 ? 16.358 6.772 12.521 1.00 93.00 103 ILE A N 1
ATOM 752 C CA . ILE A 1 103 ? 14.970 6.564 12.962 1.00 93.00 103 ILE A CA 1
ATOM 753 C C . ILE A 1 103 ? 14.017 6.638 11.768 1.00 93.00 103 ILE A C 1
ATOM 755 O O . ILE A 1 103 ? 13.140 5.785 11.637 1.00 93.00 103 ILE A O 1
ATOM 759 N N . LEU A 1 104 ? 14.223 7.598 10.856 1.00 89.19 104 LEU A N 1
ATOM 760 C CA . LEU A 1 104 ? 13.450 7.665 9.610 1.00 89.19 104 LEU A CA 1
ATOM 761 C C . LEU A 1 104 ? 13.681 6.416 8.753 1.00 89.19 104 LEU A C 1
ATOM 763 O O . LEU A 1 104 ? 12.735 5.900 8.166 1.00 89.19 104 LEU A O 1
ATOM 767 N N . GLY A 1 105 ? 14.915 5.903 8.718 1.00 90.19 105 GLY A N 1
ATOM 768 C CA . GLY A 1 105 ? 15.244 4.645 8.048 1.00 90.19 105 GLY A CA 1
ATOM 769 C C . GLY A 1 105 ? 14.490 3.456 8.646 1.00 90.19 105 GLY A C 1
ATOM 770 O O . GLY A 1 105 ? 13.855 2.705 7.908 1.00 90.19 105 GLY A O 1
ATOM 771 N N . GLY A 1 106 ? 14.486 3.324 9.977 1.00 91.12 106 GLY A N 1
ATOM 772 C CA . GLY A 1 106 ? 13.726 2.284 10.680 1.00 91.12 106 GLY A CA 1
ATOM 773 C C . GLY A 1 106 ? 12.219 2.367 10.417 1.00 91.12 106 GLY A C 1
ATOM 774 O O . GLY A 1 106 ? 11.595 1.363 10.073 1.00 91.12 106 GLY A O 1
ATOM 775 N N . ALA A 1 107 ? 11.643 3.570 10.492 1.00 88.12 107 ALA A N 1
ATOM 776 C CA . ALA A 1 107 ? 10.241 3.802 10.143 1.00 88.12 107 ALA A CA 1
ATOM 777 C C . ALA A 1 107 ? 9.947 3.447 8.673 1.00 88.12 107 ALA A C 1
ATOM 779 O O . ALA A 1 107 ? 8.926 2.823 8.378 1.00 88.12 107 ALA A O 1
ATOM 780 N N . GLY A 1 108 ? 10.867 3.780 7.763 1.00 87.94 108 GLY A N 1
ATOM 781 C CA . GLY A 1 108 ? 10.788 3.426 6.348 1.00 87.94 108 GLY A CA 1
ATOM 782 C C . GLY A 1 108 ? 10.770 1.915 6.117 1.00 87.94 108 GLY A C 1
ATOM 783 O O . GLY A 1 108 ? 9.918 1.430 5.377 1.00 87.94 108 GLY A O 1
ATOM 784 N N . ILE A 1 109 ? 11.641 1.155 6.789 1.00 91.25 109 ILE A N 1
ATOM 785 C CA . ILE A 1 109 ? 11.680 -0.316 6.691 1.00 91.25 109 ILE A CA 1
ATOM 786 C C . ILE A 1 109 ? 10.335 -0.922 7.103 1.00 91.25 109 ILE A C 1
ATOM 788 O O . ILE A 1 109 ? 9.808 -1.780 6.397 1.00 91.25 109 ILE A O 1
ATOM 792 N N . VAL A 1 110 ? 9.747 -0.450 8.206 1.00 88.00 110 VAL A N 1
ATOM 793 C CA . VAL A 1 110 ? 8.432 -0.926 8.661 1.00 88.00 110 VAL A CA 1
ATOM 794 C C . VAL A 1 110 ? 7.338 -0.559 7.656 1.00 88.00 110 VAL A C 1
ATOM 796 O O . VAL A 1 110 ? 6.511 -1.405 7.320 1.00 88.00 110 VAL A O 1
ATOM 799 N N . MET A 1 111 ? 7.337 0.671 7.134 1.00 85.75 111 MET A N 1
ATOM 800 C CA . MET A 1 111 ? 6.344 1.115 6.152 1.00 85.75 111 MET A CA 1
ATOM 801 C C . MET A 1 111 ? 6.418 0.299 4.855 1.00 85.75 111 MET A C 1
ATOM 803 O O . MET A 1 111 ? 5.399 -0.239 4.422 1.00 85.75 111 MET A O 1
ATOM 807 N N . PHE A 1 112 ? 7.606 0.145 4.266 1.00 85.62 112 PHE A N 1
ATOM 808 C CA . PHE A 1 112 ? 7.785 -0.651 3.050 1.00 85.62 112 PHE A CA 1
ATOM 809 C C . PHE A 1 112 ? 7.545 -2.148 3.290 1.00 85.62 112 PHE A C 1
ATOM 811 O O . PHE A 1 112 ? 6.961 -2.817 2.436 1.00 85.62 112 PHE A O 1
ATOM 818 N N . GLY A 1 113 ? 7.914 -2.675 4.461 1.00 87.81 113 GLY A N 1
ATOM 819 C CA . GLY A 1 113 ? 7.609 -4.052 4.853 1.00 87.81 113 GLY A CA 1
ATOM 820 C C . GLY A 1 113 ? 6.103 -4.316 4.923 1.00 87.81 113 GLY A C 1
ATOM 821 O O . GLY A 1 113 ? 5.627 -5.324 4.404 1.00 87.81 113 GLY A O 1
ATOM 822 N N . MET A 1 114 ? 5.328 -3.382 5.479 1.00 81.06 114 MET A N 1
ATOM 823 C CA . MET A 1 114 ? 3.865 -3.487 5.513 1.00 81.06 114 MET A CA 1
ATOM 824 C C . MET A 1 114 ? 3.233 -3.429 4.116 1.00 81.06 114 MET A C 1
ATOM 826 O O . MET A 1 114 ? 2.275 -4.162 3.859 1.00 81.06 114 MET A O 1
ATOM 830 N N . VAL A 1 115 ? 3.784 -2.630 3.194 1.00 81.25 115 VAL A N 1
ATOM 831 C CA . VAL A 1 115 ? 3.363 -2.636 1.779 1.00 81.25 115 VAL A CA 1
ATOM 832 C C . VAL A 1 115 ? 3.599 -4.016 1.154 1.00 81.25 115 VAL A C 1
ATOM 834 O O . VAL A 1 115 ? 2.696 -4.566 0.519 1.00 81.25 115 VAL A O 1
ATOM 837 N N . ALA A 1 116 ? 4.760 -4.635 1.399 1.00 87.38 116 ALA A N 1
ATOM 838 C CA . ALA A 1 116 ? 5.043 -5.992 0.927 1.00 87.38 116 ALA A CA 1
ATOM 839 C C . ALA A 1 116 ? 4.053 -7.026 1.502 1.00 87.38 116 ALA A C 1
ATOM 841 O O . ALA A 1 116 ? 3.519 -7.849 0.756 1.00 87.38 116 ALA A O 1
ATOM 842 N N . VAL A 1 117 ? 3.739 -6.948 2.801 1.00 83.50 117 VAL A N 1
ATOM 843 C CA . VAL A 1 117 ? 2.740 -7.817 3.455 1.00 83.50 117 VAL A CA 1
ATOM 844 C C . VAL A 1 117 ? 1.348 -7.649 2.835 1.00 83.50 117 VAL A C 1
ATOM 846 O O . VAL A 1 117 ? 0.663 -8.645 2.598 1.00 83.50 117 VAL A O 1
ATOM 849 N N . SER A 1 118 ? 0.929 -6.417 2.533 1.00 77.31 118 SER A N 1
ATOM 850 C CA . SER A 1 118 ? -0.344 -6.145 1.846 1.00 77.31 118 SER A CA 1
ATOM 851 C C . SER A 1 118 ? -0.398 -6.802 0.459 1.00 77.31 118 SER A C 1
ATOM 853 O O . SER A 1 118 ? -1.395 -7.441 0.099 1.00 77.31 118 SER A O 1
ATOM 855 N N . GLY A 1 119 ? 0.709 -6.735 -0.289 1.00 81.81 119 GLY A N 1
ATOM 856 C CA . GLY A 1 119 ? 0.870 -7.448 -1.557 1.00 81.81 119 GLY A CA 1
ATOM 857 C C . GLY A 1 119 ? 0.710 -8.964 -1.398 1.00 81.81 119 GLY A C 1
ATOM 858 O O . GLY A 1 119 ? -0.101 -9.571 -2.097 1.00 81.81 119 GLY A O 1
ATOM 859 N N . ILE A 1 120 ? 1.401 -9.567 -0.425 1.00 87.19 120 ILE A N 1
ATOM 860 C CA . ILE A 1 120 ? 1.312 -11.010 -0.130 1.00 87.19 120 ILE A CA 1
ATOM 861 C C . ILE A 1 120 ? -0.116 -11.415 0.252 1.00 87.19 120 ILE A C 1
ATOM 863 O O . ILE A 1 120 ? -0.621 -12.417 -0.249 1.00 87.19 120 ILE A O 1
ATOM 867 N N . ARG A 1 121 ? -0.801 -10.637 1.100 1.00 77.94 121 ARG A N 1
ATOM 868 C CA . ARG A 1 121 ? -2.192 -10.915 1.497 1.00 77.94 121 ARG A CA 1
ATOM 869 C C . ARG A 1 121 ? -3.136 -10.905 0.297 1.00 77.94 121 ARG A C 1
ATOM 871 O O . ARG A 1 121 ? -4.007 -11.764 0.206 1.00 77.94 121 ARG A O 1
ATOM 878 N N . THR A 1 122 ? -2.943 -9.955 -0.614 1.00 80.25 122 THR A N 1
ATOM 879 C CA . THR A 1 122 ? -3.734 -9.851 -1.847 1.00 80.25 122 THR A CA 1
ATOM 880 C C . THR A 1 122 ? -3.490 -11.062 -2.753 1.00 80.25 122 THR A C 1
ATOM 882 O O . THR A 1 122 ? -4.440 -11.668 -3.242 1.00 80.25 122 THR A O 1
ATOM 885 N N . LEU A 1 123 ? -2.230 -11.480 -2.910 1.00 86.19 123 LEU A N 1
ATOM 886 C CA . LEU A 1 123 ? -1.869 -12.694 -3.649 1.00 86.19 123 LEU A CA 1
ATOM 887 C C . LEU A 1 123 ? -2.428 -13.968 -2.996 1.00 86.19 123 LEU A C 1
ATOM 889 O O . LEU A 1 123 ? -2.885 -14.864 -3.696 1.00 86.19 123 LEU A O 1
ATOM 893 N N . GLY A 1 124 ? -2.484 -14.030 -1.664 1.00 83.25 124 GLY A N 1
ATOM 894 C CA . GLY A 1 124 ? -3.040 -15.165 -0.921 1.00 83.25 124 GLY A CA 1
ATOM 895 C C . GLY A 1 124 ? -4.530 -15.434 -1.171 1.00 83.25 124 GLY A C 1
ATOM 896 O O . GLY A 1 124 ? -5.003 -16.527 -0.872 1.00 83.25 124 GLY A O 1
ATOM 897 N N . GLN A 1 125 ? -5.272 -14.477 -1.737 1.00 78.88 125 GLN A N 1
ATOM 898 C CA . GLN A 1 125 ? -6.673 -14.670 -2.133 1.00 78.88 125 GLN A CA 1
ATOM 899 C C . GLN A 1 125 ? -6.829 -15.308 -3.526 1.00 78.88 125 GLN A C 1
ATOM 901 O O . GLN A 1 125 ? -7.943 -15.653 -3.923 1.00 78.88 125 GLN A O 1
ATOM 906 N N . VAL A 1 126 ? -5.739 -15.469 -4.283 1.00 84.50 126 VAL A N 1
ATOM 907 C CA . VAL A 1 126 ? -5.760 -16.020 -5.643 1.00 84.50 126 VAL A CA 1
ATOM 908 C C . VAL A 1 126 ? -5.778 -17.550 -5.613 1.00 84.50 126 VAL A C 1
ATOM 910 O O . VAL A 1 126 ? -5.115 -18.200 -4.808 1.00 84.50 126 VAL A O 1
ATOM 913 N N . ASN A 1 127 ? -6.525 -18.154 -6.540 1.00 84.25 127 ASN A N 1
ATOM 914 C CA . ASN A 1 127 ? -6.539 -19.601 -6.717 1.00 84.25 127 ASN A CA 1
ATOM 915 C C . ASN A 1 127 ? -5.313 -20.063 -7.528 1.00 84.25 127 ASN A C 1
ATOM 917 O O . ASN A 1 127 ? -5.242 -19.843 -8.737 1.00 84.25 127 ASN A O 1
ATOM 921 N N . TYR A 1 128 ? -4.371 -20.742 -6.872 1.00 87.00 128 TYR A N 1
ATOM 922 C CA . TYR A 1 128 ? -3.155 -21.291 -7.496 1.00 87.00 128 TYR A CA 1
ATOM 923 C C . TYR A 1 128 ? -3.290 -22.746 -7.963 1.00 87.00 128 TYR A C 1
ATOM 925 O O . TYR A 1 128 ? -2.294 -23.405 -8.251 1.00 87.00 128 TYR A O 1
ATOM 933 N N . ARG A 1 129 ? -4.514 -23.279 -8.044 1.00 80.25 129 ARG A N 1
ATOM 934 C CA . ARG A 1 129 ? -4.746 -24.685 -8.407 1.00 80.25 129 ARG A CA 1
ATOM 935 C C . ARG A 1 129 ? -4.397 -24.976 -9.869 1.00 80.25 129 ARG A C 1
ATOM 937 O O . ARG A 1 129 ? -4.086 -26.114 -10.196 1.00 80.25 129 ARG A O 1
ATOM 944 N N . ASN A 1 130 ? -4.435 -23.955 -10.728 1.00 76.56 130 ASN A N 1
ATOM 945 C CA . ASN A 1 130 ? -3.883 -24.003 -12.078 1.00 76.56 130 ASN A CA 1
ATOM 946 C C . ASN A 1 130 ? -2.537 -23.259 -12.111 1.00 76.56 130 ASN A C 1
ATOM 948 O O . ASN A 1 130 ? -2.438 -22.148 -11.583 1.00 76.56 130 ASN A O 1
ATOM 952 N N . ASN A 1 131 ? -1.516 -23.836 -12.757 1.00 81.75 131 ASN A N 1
ATOM 953 C CA . ASN A 1 131 ? -0.144 -23.299 -12.730 1.00 81.75 131 ASN A CA 1
ATOM 954 C C . ASN A 1 131 ? -0.017 -21.908 -13.388 1.00 81.75 131 ASN A C 1
ATOM 956 O O . ASN A 1 131 ? 0.935 -21.176 -13.129 1.00 81.75 131 ASN A O 1
ATOM 960 N N . ASN A 1 132 ? -0.995 -21.515 -14.208 1.00 86.94 132 ASN A N 1
ATOM 961 C CA . ASN A 1 132 ? -1.003 -20.245 -14.935 1.00 86.94 132 ASN A CA 1
ATOM 962 C C . ASN A 1 132 ? -0.899 -19.034 -13.997 1.00 86.94 132 ASN A C 1
ATOM 964 O O . ASN A 1 132 ? -0.049 -18.173 -14.207 1.00 86.94 132 ASN A O 1
ATOM 968 N N . ASN A 1 133 ? -1.680 -19.003 -12.911 1.00 87.38 133 ASN A N 1
ATOM 969 C CA . ASN A 1 133 ? -1.636 -17.903 -11.939 1.00 87.38 133 ASN A CA 1
ATOM 970 C C . ASN A 1 133 ? -0.291 -17.837 -11.200 1.00 87.38 133 ASN A C 1
ATOM 972 O O . ASN A 1 133 ? 0.218 -16.748 -10.943 1.00 87.38 133 ASN A O 1
ATOM 976 N N . GLY A 1 134 ? 0.307 -18.994 -10.896 1.00 88.94 134 GLY A N 1
ATOM 977 C CA . GLY A 1 134 ? 1.641 -19.067 -10.295 1.00 88.94 134 GLY A CA 1
ATOM 978 C C . GLY A 1 134 ? 2.722 -18.517 -11.227 1.00 88.94 134 GLY A C 1
ATOM 979 O O . GLY A 1 134 ? 3.552 -17.715 -10.801 1.00 88.94 134 GLY A O 1
ATOM 980 N N . MET A 1 135 ? 2.663 -18.870 -12.516 1.00 89.44 135 MET A N 1
ATOM 981 C CA . MET A 1 135 ? 3.588 -18.359 -13.533 1.00 89.44 135 MET A CA 1
ATOM 982 C C . MET A 1 135 ? 3.476 -16.843 -13.712 1.00 89.44 135 MET A C 1
ATOM 984 O O . MET A 1 135 ? 4.504 -16.170 -13.724 1.00 89.44 135 MET A O 1
ATOM 988 N N . VAL A 1 136 ? 2.260 -16.284 -13.782 1.00 91.69 136 VAL A N 1
ATOM 989 C CA . VAL A 1 136 ? 2.056 -14.824 -13.877 1.00 91.69 136 VAL A CA 1
ATOM 990 C C . VAL A 1 136 ? 2.741 -14.101 -12.716 1.00 91.69 136 VAL A C 1
ATOM 992 O O . VAL A 1 136 ? 3.465 -13.127 -12.934 1.00 91.69 136 VAL A O 1
ATOM 995 N N . VAL A 1 137 ? 2.553 -14.589 -11.486 1.00 92.00 137 VAL A N 1
ATOM 996 C CA . VAL A 1 137 ? 3.164 -13.996 -10.287 1.00 92.00 137 VAL A CA 1
ATOM 997 C C . VAL A 1 137 ? 4.688 -14.113 -10.329 1.00 92.00 137 VAL A C 1
ATOM 999 O O . VAL A 1 137 ? 5.375 -13.118 -10.101 1.00 92.00 137 VAL A O 1
ATOM 1002 N N . ALA A 1 138 ? 5.223 -15.286 -10.675 1.00 91.50 138 ALA A N 1
ATOM 1003 C CA . ALA A 1 138 ? 6.665 -15.514 -10.755 1.00 91.50 138 ALA A CA 1
ATOM 1004 C C . ALA A 1 138 ? 7.345 -14.611 -11.800 1.00 91.50 138 ALA A C 1
ATOM 1006 O O . ALA A 1 138 ? 8.341 -13.957 -11.490 1.00 91.50 138 ALA A O 1
ATOM 1007 N N . LEU A 1 139 ? 6.777 -14.513 -13.008 1.00 92.44 139 LEU A N 1
ATOM 1008 C CA . LEU A 1 139 ? 7.261 -13.618 -14.067 1.00 92.44 139 LEU A CA 1
ATOM 1009 C C . LEU A 1 139 ? 7.218 -12.152 -13.628 1.00 92.44 139 LEU A C 1
ATOM 1011 O O . LEU A 1 139 ? 8.188 -11.421 -13.820 1.00 92.44 139 LEU A O 1
ATOM 1015 N N . THR A 1 140 ? 6.115 -11.735 -13.004 1.00 92.56 140 THR A N 1
ATOM 1016 C CA . THR A 1 140 ? 5.925 -10.359 -12.530 1.00 92.56 140 THR A CA 1
ATOM 1017 C C . THR A 1 140 ? 6.954 -9.974 -11.472 1.00 92.56 140 THR A C 1
ATOM 1019 O O . THR A 1 140 ? 7.545 -8.900 -11.567 1.00 92.56 140 THR A O 1
ATOM 1022 N N . LEU A 1 141 ? 7.190 -10.838 -10.480 1.00 92.56 141 LEU A N 1
ATOM 1023 C CA . LEU A 1 141 ? 8.178 -10.586 -9.430 1.00 92.56 141 LEU A CA 1
ATOM 1024 C C . LEU A 1 141 ? 9.605 -10.610 -9.991 1.00 92.56 141 LEU A C 1
ATOM 1026 O O . LEU A 1 141 ? 10.380 -9.698 -9.714 1.00 92.56 141 LEU A O 1
ATOM 1030 N N . GLY A 1 142 ? 9.937 -11.599 -10.825 1.00 91.38 142 GLY A N 1
ATOM 1031 C CA . GLY A 1 142 ? 11.268 -11.722 -11.420 1.00 91.38 142 GLY A CA 1
ATOM 1032 C C . GLY A 1 142 ? 11.633 -10.532 -12.309 1.00 91.38 142 GLY A C 1
ATOM 1033 O O . GLY A 1 142 ? 12.670 -9.899 -12.106 1.00 91.38 142 GLY A O 1
ATOM 1034 N N . LEU A 1 143 ? 10.765 -10.181 -13.262 1.00 90.62 143 LEU A N 1
ATOM 1035 C CA . LEU A 1 143 ? 11.012 -9.064 -14.180 1.00 90.62 143 LEU A CA 1
ATOM 1036 C C . LEU A 1 143 ? 10.819 -7.702 -13.503 1.00 90.62 143 LEU A C 1
ATOM 1038 O O . LEU A 1 143 ? 11.583 -6.778 -13.767 1.00 90.62 143 LEU A O 1
ATOM 1042 N N . GLY A 1 144 ? 9.863 -7.564 -12.582 1.00 89.56 144 GLY A N 1
ATOM 1043 C CA . GLY A 1 144 ? 9.657 -6.322 -11.830 1.00 89.56 144 GLY A CA 1
ATOM 1044 C C . GLY A 1 144 ? 10.843 -5.942 -10.936 1.00 89.56 144 GLY A C 1
ATOM 1045 O O . GLY A 1 144 ? 11.089 -4.757 -10.714 1.00 89.56 144 GLY A O 1
ATOM 1046 N N . MET A 1 145 ? 11.620 -6.921 -10.462 1.00 90.31 145 MET A N 1
ATOM 1047 C CA . MET A 1 145 ? 12.832 -6.682 -9.670 1.00 90.31 145 MET A CA 1
ATOM 1048 C C . MET A 1 145 ? 14.089 -6.420 -10.516 1.00 90.31 145 MET A C 1
ATOM 1050 O O . MET A 1 145 ? 15.100 -5.985 -9.960 1.00 90.31 145 MET A O 1
ATOM 1054 N N . MET A 1 146 ? 14.053 -6.619 -11.842 1.00 87.88 146 MET A N 1
ATOM 1055 C CA . MET A 1 146 ? 15.227 -6.430 -12.712 1.00 87.88 146 MET A CA 1
ATOM 1056 C C . MET A 1 146 ? 15.913 -5.067 -12.561 1.00 87.88 146 MET A C 1
ATOM 1058 O O . MET A 1 146 ? 17.136 -5.066 -12.445 1.00 87.88 146 MET A O 1
ATOM 1062 N N . PRO A 1 147 ? 15.207 -3.918 -12.516 1.00 86.00 147 PRO A N 1
ATOM 1063 C CA . PRO A 1 147 ? 15.873 -2.617 -12.398 1.00 86.00 147 PRO A CA 1
ATOM 1064 C C . PRO A 1 147 ? 16.692 -2.455 -11.115 1.00 86.00 147 PRO A C 1
ATOM 1066 O O . PRO A 1 147 ? 17.635 -1.670 -11.081 1.00 86.00 147 PRO A O 1
ATOM 1069 N N . VAL A 1 148 ? 16.327 -3.194 -10.063 1.00 87.00 148 VAL A N 1
ATOM 1070 C CA . VAL A 1 148 ? 17.029 -3.193 -8.775 1.00 87.00 148 VAL A CA 1
ATOM 1071 C C . VAL A 1 148 ? 18.195 -4.182 -8.795 1.00 87.00 148 VAL A C 1
ATOM 1073 O O . VAL A 1 148 ? 19.268 -3.869 -8.292 1.00 87.00 148 VAL A O 1
ATOM 1076 N N . LEU A 1 149 ? 17.997 -5.364 -9.387 1.00 86.94 149 LEU A N 1
ATOM 1077 C CA . LEU A 1 149 ? 19.011 -6.424 -9.443 1.00 86.94 149 LEU A CA 1
ATOM 1078 C C . LEU A 1 149 ? 20.115 -6.139 -10.472 1.00 86.94 149 LEU A C 1
ATOM 1080 O O . LEU A 1 149 ? 21.270 -6.490 -10.244 1.00 86.94 149 LEU A O 1
ATOM 1084 N N . VAL A 1 150 ? 19.773 -5.505 -11.597 1.00 87.12 150 VAL A N 1
ATOM 1085 C CA . VAL A 1 150 ? 20.698 -5.182 -12.692 1.00 87.12 150 VAL A CA 1
ATOM 1086 C C . VAL A 1 150 ? 20.463 -3.738 -13.165 1.00 87.12 150 VAL A C 1
ATOM 1088 O O . VAL A 1 150 ? 19.869 -3.505 -14.218 1.00 87.12 150 VAL A O 1
ATOM 1091 N N . PRO A 1 151 ? 20.942 -2.727 -12.420 1.00 77.31 151 PRO A N 1
ATOM 1092 C CA . PRO A 1 151 ? 20.659 -1.318 -12.716 1.00 77.31 151 PRO A CA 1
ATOM 1093 C C . PRO A 1 151 ? 21.258 -0.831 -14.045 1.00 77.31 151 PRO A C 1
ATOM 1095 O O . PRO A 1 151 ? 20.763 0.125 -14.634 1.00 77.31 151 PRO A O 1
ATOM 1098 N N . ASN A 1 152 ? 22.295 -1.503 -14.554 1.00 81.62 152 ASN A N 1
ATOM 1099 C CA . ASN A 1 152 ? 22.968 -1.123 -15.798 1.00 81.62 152 ASN A CA 1
ATOM 1100 C C . ASN A 1 152 ? 22.279 -1.655 -17.068 1.00 81.62 152 ASN A C 1
ATOM 1102 O O . ASN A 1 152 ? 22.676 -1.276 -18.170 1.00 81.62 152 ASN A O 1
ATOM 1106 N N . LEU A 1 153 ? 21.248 -2.502 -16.936 1.00 76.56 153 LEU A N 1
ATOM 1107 C CA . LEU A 1 153 ? 20.622 -3.217 -18.058 1.00 76.56 153 LEU A CA 1
ATOM 1108 C C . LEU A 1 153 ? 19.995 -2.276 -19.103 1.00 76.56 153 LEU A C 1
ATOM 1110 O O . LEU A 1 153 ? 19.949 -2.600 -20.285 1.00 76.56 153 LEU A O 1
ATOM 1114 N N . PHE A 1 154 ? 19.526 -1.102 -18.670 1.00 77.38 154 PHE A N 1
ATOM 1115 C CA . PHE A 1 154 ? 18.765 -0.168 -19.508 1.00 77.38 154 PHE A CA 1
ATOM 1116 C C . PHE A 1 154 ? 19.554 1.074 -19.937 1.00 77.38 154 PHE A C 1
ATOM 1118 O O . PHE A 1 154 ? 18.991 1.986 -20.536 1.00 77.38 154 PHE A O 1
ATOM 1125 N N . THR A 1 155 ? 20.860 1.111 -19.664 1.00 77.38 155 THR A N 1
ATOM 1126 C CA . THR A 1 155 ? 21.725 2.276 -19.939 1.00 77.38 155 THR A CA 1
ATOM 1127 C C . THR A 1 155 ? 21.983 2.517 -21.428 1.00 77.38 155 THR A C 1
ATOM 1129 O O . THR A 1 155 ? 22.356 3.619 -21.814 1.00 77.38 155 THR A O 1
ATOM 1132 N N . GLN A 1 156 ? 21.750 1.510 -22.274 1.00 79.00 156 GLN A N 1
ATOM 1133 C CA . GLN A 1 156 ? 21.897 1.601 -23.731 1.00 79.00 156 GLN A CA 1
ATOM 1134 C C . GLN A 1 156 ? 20.631 2.113 -24.440 1.00 79.00 156 GLN A C 1
ATOM 1136 O O . GLN A 1 156 ? 20.639 2.306 -25.655 1.00 79.00 156 GLN A O 1
ATOM 1141 N N . PHE A 1 157 ? 19.533 2.325 -23.707 1.00 81.38 157 PHE A N 1
ATOM 1142 C CA . PHE A 1 157 ? 18.280 2.816 -24.277 1.00 81.38 157 PHE A CA 1
ATOM 1143 C C . PHE A 1 157 ? 18.203 4.351 -24.263 1.00 81.38 157 PHE A C 1
ATOM 1145 O O . PHE A 1 157 ? 18.838 4.999 -23.432 1.00 81.38 157 PHE A O 1
ATOM 1152 N N . PRO A 1 158 ? 17.378 4.958 -25.139 1.00 84.69 158 PRO A N 1
ATOM 1153 C CA . PRO A 1 158 ? 17.140 6.397 -25.119 1.00 84.69 158 PRO A CA 1
ATOM 1154 C C . PRO A 1 158 ? 16.605 6.884 -23.757 1.00 84.69 158 PRO A C 1
ATOM 1156 O O . PRO A 1 158 ? 15.807 6.171 -23.136 1.00 84.69 158 PRO A O 1
ATOM 1159 N N . PRO A 1 159 ? 16.915 8.125 -23.328 1.00 79.88 159 PRO A N 1
ATOM 1160 C CA . PRO A 1 159 ? 16.545 8.643 -22.002 1.00 79.88 159 PRO A CA 1
ATOM 1161 C C . PRO A 1 159 ? 15.045 8.553 -21.675 1.00 79.88 159 PRO A C 1
ATOM 1163 O O . PRO A 1 159 ? 14.658 8.243 -20.550 1.00 79.88 159 PRO A O 1
ATOM 1166 N N . MET A 1 160 ? 14.183 8.768 -22.677 1.00 77.38 160 MET A N 1
ATOM 1167 C CA . MET A 1 160 ? 12.725 8.648 -22.534 1.00 77.38 160 MET A CA 1
ATOM 1168 C C . MET A 1 160 ? 12.280 7.228 -22.171 1.00 77.38 160 MET A C 1
ATOM 1170 O O . MET A 1 160 ? 11.365 7.058 -21.373 1.00 77.38 160 MET A O 1
ATOM 1174 N N . VAL A 1 161 ? 12.925 6.207 -22.737 1.00 76.69 161 VAL A N 1
ATOM 1175 C CA . VAL A 1 161 ? 12.605 4.796 -22.480 1.00 76.69 161 VAL A CA 1
ATOM 1176 C C . VAL A 1 161 ? 13.211 4.355 -21.148 1.00 76.69 161 VAL A C 1
ATOM 1178 O O . VAL A 1 161 ? 12.563 3.656 -20.367 1.00 76.69 161 VAL A O 1
ATOM 1181 N N . GLN A 1 162 ? 14.417 4.841 -20.846 1.00 78.50 162 GLN A N 1
ATOM 1182 C CA . GLN A 1 162 ? 15.115 4.585 -19.590 1.00 78.50 162 GLN A CA 1
ATOM 1183 C C . GLN A 1 162 ? 14.280 5.008 -18.368 1.00 78.50 162 GLN A C 1
ATOM 1185 O O . GLN A 1 162 ? 14.221 4.273 -17.383 1.00 78.50 162 GLN A O 1
ATOM 1190 N N . LEU A 1 163 ? 13.560 6.133 -18.455 1.00 77.12 163 LEU A N 1
ATOM 1191 C CA . LEU A 1 163 ? 12.685 6.622 -17.384 1.00 77.12 163 LEU A CA 1
ATOM 1192 C C . LEU A 1 163 ? 11.586 5.615 -16.987 1.00 77.12 163 LEU A C 1
ATOM 1194 O O . LEU A 1 163 ? 11.235 5.510 -15.811 1.00 77.12 163 LEU A O 1
ATOM 1198 N N . PHE A 1 164 ? 11.044 4.864 -17.949 1.00 79.06 164 PHE A N 1
ATOM 1199 C CA . PHE A 1 164 ? 10.028 3.841 -17.683 1.00 79.06 164 PHE A CA 1
ATOM 1200 C C . PHE A 1 164 ? 10.649 2.497 -17.300 1.00 79.06 164 PHE A C 1
ATOM 1202 O O . PHE A 1 164 ? 10.141 1.834 -16.397 1.00 79.06 164 PHE A O 1
ATOM 1209 N N . LEU A 1 165 ? 11.753 2.108 -17.945 1.00 80.00 165 LEU A N 1
ATOM 1210 C CA . LEU A 1 165 ? 12.409 0.822 -17.699 1.00 80.00 165 LEU A CA 1
ATOM 1211 C C . LEU A 1 165 ? 13.166 0.772 -16.361 1.00 80.00 165 LEU A C 1
ATOM 1213 O O . LEU A 1 165 ? 13.253 -0.288 -15.757 1.00 80.00 165 LEU A O 1
ATOM 1217 N N . HIS A 1 166 ? 13.636 1.898 -15.816 1.00 81.81 166 HIS A N 1
ATOM 1218 C CA . HIS A 1 166 ? 14.192 1.913 -14.453 1.00 81.81 166 HIS A CA 1
ATOM 1219 C C . HIS A 1 166 ? 13.130 1.752 -13.352 1.00 81.81 166 HIS A C 1
ATOM 1221 O O . HIS A 1 166 ? 13.469 1.536 -12.188 1.00 81.81 166 HIS A O 1
ATOM 1227 N N . SER A 1 167 ? 11.841 1.848 -13.685 1.00 83.75 167 SER A N 1
ATOM 1228 C CA . SER A 1 167 ? 10.759 1.675 -12.720 1.00 83.75 167 SER A CA 1
ATOM 1229 C C . SER A 1 167 ? 10.344 0.206 -12.637 1.00 83.75 167 SER A C 1
ATOM 1231 O O . SER A 1 167 ? 9.615 -0.295 -13.495 1.00 83.75 167 SER A O 1
ATOM 1233 N N . GLY A 1 168 ? 10.732 -0.470 -11.552 1.00 85.25 168 GLY A N 1
ATOM 1234 C CA . GLY A 1 168 ? 10.319 -1.856 -11.288 1.00 85.25 168 GLY A CA 1
ATOM 1235 C C . GLY A 1 168 ? 8.799 -2.041 -11.236 1.00 85.25 168 GLY A C 1
ATOM 1236 O O . GLY A 1 168 ? 8.278 -3.047 -11.709 1.00 85.25 168 GLY A O 1
ATOM 1237 N N . ILE A 1 169 ? 8.069 -1.020 -10.768 1.00 86.19 169 ILE A N 1
ATOM 1238 C CA . ILE A 1 169 ? 6.598 -1.000 -10.793 1.00 86.19 169 ILE A CA 1
ATOM 1239 C C . ILE A 1 169 ? 6.091 -1.060 -12.238 1.00 86.19 169 ILE A C 1
ATOM 1241 O O . ILE A 1 169 ? 5.210 -1.852 -12.546 1.00 86.19 169 ILE A O 1
ATOM 1245 N N . THR A 1 170 ? 6.670 -0.264 -13.140 1.00 85.81 170 THR A N 1
ATOM 1246 C CA . THR A 1 170 ? 6.230 -0.209 -14.542 1.00 85.81 170 THR A CA 1
ATOM 1247 C C . THR A 1 170 ? 6.482 -1.535 -15.259 1.00 85.81 170 THR A C 1
ATOM 1249 O O . THR A 1 170 ? 5.571 -2.063 -15.899 1.00 85.81 170 THR A O 1
ATOM 1252 N N . ILE A 1 171 ? 7.685 -2.105 -15.114 1.00 88.69 171 ILE A N 1
ATOM 1253 C CA . ILE A 1 171 ? 8.017 -3.408 -15.710 1.00 88.69 171 ILE A CA 1
ATOM 1254 C C . ILE A 1 171 ? 7.152 -4.518 -15.111 1.00 88.69 171 ILE A C 1
ATOM 1256 O O . ILE A 1 171 ? 6.610 -5.335 -15.857 1.00 88.69 171 ILE A O 1
ATOM 1260 N N . GLY A 1 172 ? 6.979 -4.532 -13.788 1.00 90.19 172 GLY A N 1
ATOM 1261 C CA . GLY A 1 172 ? 6.142 -5.507 -13.095 1.00 90.19 172 GLY A CA 1
ATOM 1262 C C . GLY A 1 172 ? 4.692 -5.453 -13.573 1.00 90.19 172 GLY A C 1
ATOM 1263 O O . GLY A 1 172 ? 4.151 -6.469 -13.998 1.00 90.19 172 GLY A O 1
ATOM 1264 N N . THR A 1 173 ? 4.066 -4.272 -13.593 1.00 87.69 173 THR A N 1
ATOM 1265 C CA . THR A 1 173 ? 2.674 -4.120 -14.048 1.00 87.69 173 THR A CA 1
ATOM 1266 C C . THR A 1 173 ? 2.500 -4.522 -15.511 1.00 87.69 173 THR A C 1
ATOM 1268 O O . THR A 1 173 ? 1.557 -5.246 -15.830 1.00 87.69 173 THR A O 1
ATOM 1271 N N . LEU A 1 174 ? 3.406 -4.102 -16.400 1.00 88.50 174 LEU A N 1
ATOM 1272 C CA . LEU A 1 174 ? 3.339 -4.485 -17.812 1.00 88.50 174 LEU A CA 1
ATOM 1273 C C . LEU A 1 174 ? 3.469 -6.004 -17.980 1.00 88.50 174 LEU A C 1
ATOM 1275 O O . LEU A 1 174 ? 2.673 -6.617 -18.688 1.00 88.50 174 LEU A O 1
ATOM 1279 N N . THR A 1 175 ? 4.425 -6.610 -17.274 1.00 90.81 175 THR A N 1
ATOM 1280 C CA . THR A 1 175 ? 4.629 -8.063 -17.262 1.00 90.81 175 THR A CA 1
ATOM 1281 C C . THR A 1 175 ? 3.391 -8.789 -16.752 1.00 90.81 175 THR A C 1
ATOM 1283 O O . THR A 1 175 ? 2.949 -9.740 -17.389 1.00 90.81 175 THR A O 1
ATOM 1286 N N . ALA A 1 176 ? 2.795 -8.327 -15.652 1.00 90.19 176 ALA A N 1
ATOM 1287 C CA . ALA A 1 176 ? 1.597 -8.927 -15.075 1.00 90.19 176 ALA A CA 1
ATOM 1288 C C . ALA A 1 176 ? 0.425 -8.912 -16.060 1.00 90.19 176 ALA A C 1
ATOM 1290 O O . ALA A 1 176 ? -0.243 -9.929 -16.234 1.00 90.19 176 ALA A O 1
ATOM 1291 N N . ILE A 1 177 ? 0.198 -7.781 -16.736 1.00 88.94 177 ILE A N 1
ATOM 1292 C CA . ILE A 1 177 ? -0.871 -7.641 -17.732 1.00 88.94 177 ILE A CA 1
ATOM 1293 C C . ILE A 1 177 ? -0.626 -8.590 -18.907 1.00 88.94 177 ILE A C 1
ATOM 1295 O O . ILE A 1 177 ? -1.515 -9.363 -19.260 1.00 88.94 177 ILE A O 1
ATOM 1299 N N . VAL A 1 178 ? 0.575 -8.561 -19.490 1.00 90.75 178 VAL A N 1
ATOM 1300 C CA . VAL A 1 178 ? 0.913 -9.387 -20.656 1.00 90.75 178 VAL A CA 1
ATOM 1301 C C . VAL A 1 178 ? 0.854 -10.873 -20.307 1.00 90.75 178 VAL A C 1
ATOM 1303 O O . VAL A 1 178 ? 0.191 -11.629 -21.009 1.00 90.75 178 VAL A O 1
ATOM 1306 N N . ALA A 1 179 ? 1.478 -11.292 -19.204 1.00 89.94 179 ALA A N 1
ATOM 1307 C CA . ALA A 1 179 ? 1.485 -12.685 -18.768 1.00 89.94 179 ALA A CA 1
ATOM 1308 C C . ALA A 1 179 ? 0.077 -13.183 -18.418 1.00 89.94 179 ALA A C 1
ATOM 1310 O O . ALA A 1 179 ? -0.274 -14.315 -18.742 1.00 89.94 179 ALA A O 1
ATOM 1311 N N . ASN A 1 180 ? -0.754 -12.350 -17.785 1.00 90.50 180 ASN A N 1
ATOM 1312 C CA . ASN A 1 180 ? -2.130 -12.731 -17.487 1.00 90.50 180 ASN A CA 1
ATOM 1313 C C . ASN A 1 180 ? -2.957 -12.894 -18.770 1.00 90.50 180 ASN A C 1
ATOM 1315 O O . ASN A 1 180 ? -3.693 -13.868 -18.895 1.00 90.50 180 ASN A O 1
ATOM 1319 N N . LEU A 1 181 ? -2.806 -11.991 -19.744 1.00 88.56 181 LEU A N 1
ATOM 1320 C CA . LEU A 1 181 ? -3.507 -12.090 -21.027 1.00 88.56 181 LEU A CA 1
ATOM 1321 C C . LEU A 1 181 ? -3.079 -13.316 -21.840 1.00 88.56 181 LEU A C 1
ATOM 1323 O O . LEU A 1 181 ? -3.928 -13.940 -22.471 1.00 88.56 181 LEU A O 1
ATOM 1327 N N . THR A 1 182 ? -1.797 -13.685 -21.829 1.00 88.00 182 THR A N 1
ATOM 1328 C CA . THR A 1 182 ? -1.305 -14.842 -22.593 1.00 88.00 182 THR A CA 1
ATOM 1329 C C . THR A 1 182 ? -1.616 -16.177 -21.921 1.00 88.00 182 THR A C 1
ATOM 1331 O O . THR A 1 182 ? -1.980 -17.126 -22.610 1.00 88.00 182 THR A O 1
ATOM 1334 N N . LEU A 1 183 ? -1.499 -16.268 -20.591 1.00 86.19 183 LEU A N 1
ATOM 1335 C CA . LEU A 1 183 ? -1.648 -17.531 -19.855 1.00 86.19 183 LEU A CA 1
ATOM 1336 C C . LEU A 1 183 ? -3.087 -17.818 -19.415 1.00 86.19 183 LEU A C 1
ATOM 1338 O O . LEU A 1 183 ? -3.493 -18.979 -19.379 1.00 86.19 183 LEU A O 1
ATOM 1342 N N . ASN A 1 184 ? -3.861 -16.789 -19.066 1.00 82.62 184 ASN A N 1
ATOM 1343 C CA . ASN A 1 184 ? -5.257 -16.943 -18.642 1.00 82.62 184 ASN A CA 1
ATOM 1344 C C . ASN A 1 184 ? -6.259 -16.535 -19.733 1.00 82.62 184 ASN A C 1
ATOM 1346 O O . ASN A 1 184 ? -7.457 -16.778 -19.578 1.00 82.62 184 ASN A O 1
ATOM 1350 N N . GLY A 1 185 ? -5.786 -15.954 -20.841 1.00 76.56 185 GLY A N 1
ATOM 1351 C CA . GLY A 1 185 ? -6.639 -15.444 -21.910 1.00 76.56 185 GLY A CA 1
ATOM 1352 C C . GLY A 1 185 ? -7.472 -14.233 -21.478 1.00 76.56 185 GLY A C 1
ATOM 1353 O O . GLY A 1 185 ? -7.421 -13.762 -20.340 1.00 76.56 185 GLY A O 1
ATOM 1354 N N . SER A 1 186 ? -8.308 -13.735 -22.388 1.00 61.16 186 SER A N 1
ATOM 1355 C CA . SER A 1 186 ? -9.367 -12.777 -22.064 1.00 61.16 186 SER A CA 1
ATOM 1356 C C . SER A 1 186 ? -10.541 -13.505 -21.401 1.00 61.16 186 SER A C 1
ATOM 1358 O O . SER A 1 186 ? -11.606 -13.661 -22.000 1.00 61.16 186 SER A O 1
ATOM 1360 N N . VAL A 1 187 ? -10.357 -14.009 -20.180 1.00 54.00 187 VAL A N 1
ATOM 1361 C CA . VAL A 1 187 ? -11.500 -14.467 -19.381 1.00 54.00 187 VAL A CA 1
ATOM 1362 C C . VAL A 1 187 ? -12.387 -13.249 -19.103 1.00 54.00 187 VAL A C 1
ATOM 1364 O O . VAL A 1 187 ? -11.901 -12.276 -18.519 1.00 54.00 187 VAL A O 1
ATOM 1367 N N . PRO A 1 188 ? -13.665 -13.244 -19.530 1.00 46.94 188 PRO A N 1
ATOM 1368 C CA . PRO A 1 188 ? -14.562 -12.144 -19.221 1.00 46.94 188 PRO A CA 1
ATOM 1369 C C . PRO A 1 188 ? -14.629 -12.009 -17.703 1.00 46.94 188 PRO A C 1
ATOM 1371 O O . PRO A 1 188 ? -14.840 -12.992 -16.994 1.00 46.94 188 PRO A O 1
ATOM 1374 N N . PHE A 1 189 ? -14.405 -10.793 -17.213 1.00 47.12 189 PHE A N 1
ATOM 1375 C CA . PHE A 1 189 ? -14.473 -10.451 -15.800 1.00 47.12 189 PHE A CA 1
ATOM 1376 C C . PHE A 1 189 ? -15.864 -10.815 -15.255 1.00 47.12 189 PHE A C 1
ATOM 1378 O O . PHE A 1 189 ? -16.825 -10.063 -15.416 1.00 47.12 189 PHE A O 1
ATOM 1385 N N . ARG A 1 190 ? -16.003 -12.006 -14.659 1.00 42.09 190 ARG A N 1
ATOM 1386 C CA . ARG A 1 190 ? -17.239 -12.443 -14.001 1.00 42.09 190 ARG A CA 1
ATOM 1387 C C . ARG A 1 190 ? -17.180 -11.990 -12.551 1.00 42.09 190 ARG A C 1
ATOM 1389 O O . ARG A 1 190 ? -16.497 -12.591 -11.728 1.00 42.09 190 ARG A O 1
ATOM 1396 N N . VAL A 1 191 ? -17.907 -10.921 -12.243 1.00 44.12 191 VAL A N 1
ATOM 1397 C CA . VAL A 1 191 ? -18.231 -10.570 -10.859 1.00 44.12 191 VAL A CA 1
ATOM 1398 C C . VAL A 1 191 ? -19.233 -11.606 -10.361 1.00 44.12 191 VAL A C 1
ATOM 1400 O O . VAL A 1 191 ? -20.418 -11.529 -10.683 1.00 44.12 191 VAL A O 1
ATOM 1403 N N . ASN A 1 192 ? -18.773 -12.596 -9.599 1.00 35.25 192 ASN A N 1
ATOM 1404 C CA . ASN A 1 192 ? -19.686 -13.473 -8.876 1.00 35.25 192 ASN A CA 1
ATOM 1405 C C . ASN A 1 192 ? -20.297 -12.671 -7.718 1.00 35.25 192 ASN A C 1
ATOM 1407 O O . ASN A 1 192 ? -19.689 -12.514 -6.663 1.00 35.25 192 ASN A O 1
ATOM 1411 N N . HIS A 1 193 ? -21.517 -12.166 -7.914 1.00 40.16 193 HIS A N 1
ATOM 1412 C CA . HIS A 1 193 ? -22.411 -11.739 -6.834 1.00 40.16 193 HIS A CA 1
ATOM 1413 C C . HIS A 1 193 ? -22.966 -12.971 -6.098 1.00 40.16 193 HIS A C 1
ATOM 1415 O O . HIS A 1 193 ? -24.173 -13.144 -5.966 1.00 40.16 193 HIS A O 1
ATOM 1421 N N . GLU A 1 194 ? -22.102 -13.860 -5.616 1.00 36.44 194 GLU A N 1
ATOM 1422 C CA . GLU A 1 194 ? -22.531 -14.841 -4.625 1.00 36.44 194 GLU A CA 1
ATOM 1423 C C . GLU A 1 194 ? -22.535 -14.123 -3.281 1.00 36.44 194 GLU A C 1
ATOM 1425 O O . GLU A 1 194 ? -21.527 -14.011 -2.589 1.00 36.44 194 GLU A O 1
ATOM 1430 N N . THR A 1 195 ? -23.683 -13.558 -2.913 1.00 41.03 195 THR A N 1
ATOM 1431 C CA . THR A 1 195 ? -23.947 -13.279 -1.506 1.00 41.03 195 THR A CA 1
ATOM 1432 C C . THR A 1 195 ? -23.938 -14.625 -0.785 1.00 41.03 195 THR A C 1
ATOM 1434 O O . THR A 1 195 ? -24.774 -15.455 -1.143 1.00 41.03 195 THR A O 1
ATOM 1437 N N . PRO A 1 196 ? -23.071 -14.866 0.221 1.00 42.59 196 PRO A N 1
ATOM 1438 C CA . PRO A 1 196 ? -23.262 -16.011 1.095 1.00 42.59 196 PRO A CA 1
ATOM 1439 C C . PRO A 1 196 ? -24.697 -15.950 1.614 1.00 42.59 196 PRO A C 1
ATOM 1441 O O . PRO A 1 196 ? -25.061 -14.965 2.270 1.00 42.59 196 PRO A O 1
ATOM 1444 N N . VAL A 1 197 ? -25.510 -16.936 1.226 1.00 52.25 197 VAL A N 1
ATOM 1445 C CA . VAL A 1 197 ? -26.822 -17.176 1.823 1.00 52.25 197 VAL A CA 1
ATOM 1446 C C . VAL A 1 197 ? -26.537 -17.358 3.311 1.00 52.25 197 VAL A C 1
ATOM 1448 O O . VAL A 1 197 ? -25.687 -18.184 3.641 1.00 52.25 197 VAL A O 1
ATOM 1451 N N . PRO A 1 198 ? -27.128 -16.547 4.206 1.00 56.78 198 PRO A N 1
ATOM 1452 C CA . PRO A 1 198 ? -26.952 -16.754 5.633 1.00 56.78 198 PRO A CA 1
ATOM 1453 C C . PRO A 1 198 ? -27.331 -18.196 5.948 1.00 56.78 198 PRO A C 1
ATOM 1455 O O . PRO A 1 198 ? -28.423 -18.622 5.564 1.00 56.78 198 PRO A O 1
ATOM 1458 N N . ASP A 1 199 ? -26.433 -18.933 6.606 1.00 53.56 199 ASP A N 1
ATOM 1459 C CA . ASP A 1 199 ? -26.762 -20.264 7.100 1.00 53.56 199 ASP A CA 1
ATOM 1460 C C . ASP A 1 199 ? -28.102 -20.175 7.843 1.00 53.56 199 ASP A C 1
ATOM 1462 O O . ASP A 1 199 ? -28.292 -19.244 8.643 1.00 53.56 199 ASP A O 1
ATOM 1466 N N . PRO A 1 200 ? -29.064 -21.075 7.562 1.00 64.31 200 PRO A N 1
ATOM 1467 C CA . PRO A 1 200 ? -30.322 -21.077 8.285 1.00 64.31 200 PRO A CA 1
ATOM 1468 C C . PRO A 1 200 ? -30.003 -21.125 9.777 1.00 64.31 200 PRO A C 1
ATOM 1470 O O . PRO A 1 200 ? -29.180 -21.932 10.216 1.00 64.31 200 PRO A O 1
ATOM 1473 N N . ALA A 1 201 ? -30.614 -20.211 10.538 1.00 56.38 201 ALA A N 1
ATOM 1474 C CA . ALA A 1 201 ? -30.355 -20.080 11.964 1.00 56.38 201 ALA A CA 1
ATOM 1475 C C . ALA A 1 201 ? -30.428 -21.470 12.616 1.00 56.38 201 ALA A C 1
ATOM 1477 O O . ALA A 1 201 ? -31.398 -22.198 12.369 1.00 56.38 201 ALA A O 1
ATOM 1478 N N . PRO A 1 202 ? -29.414 -21.871 13.406 1.00 56.88 202 PRO A N 1
ATOM 1479 C CA . PRO A 1 202 ? -29.389 -23.202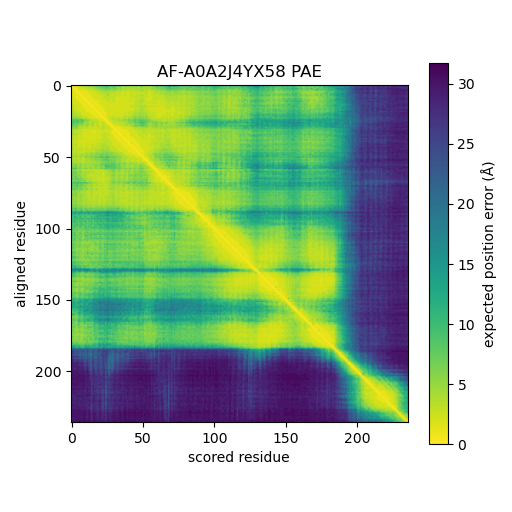 13.985 1.00 56.88 202 PRO A CA 1
ATOM 1480 C C . PRO A 1 202 ? -30.689 -23.414 14.768 1.00 56.88 202 PRO A C 1
ATOM 1482 O O . PRO A 1 202 ? -31.079 -22.523 15.534 1.00 56.88 202 PRO A O 1
ATOM 1485 N N . PRO A 1 203 ? -31.385 -24.555 14.591 1.00 65.25 203 PRO A N 1
ATOM 1486 C CA . PRO A 1 203 ? -32.612 -24.813 15.325 1.00 65.25 203 PRO A CA 1
ATOM 1487 C C . PRO A 1 203 ? -32.315 -24.662 16.818 1.00 65.25 203 PRO A C 1
ATOM 1489 O O . PRO A 1 203 ? -31.267 -25.096 17.295 1.00 65.25 203 PRO A O 1
ATOM 1492 N N . SER A 1 204 ? -33.212 -24.012 17.559 1.00 64.69 204 SER A N 1
ATOM 1493 C CA . SER A 1 204 ? -33.020 -23.632 18.971 1.00 64.69 204 SER A CA 1
ATOM 1494 C C . SER A 1 204 ? -32.593 -24.799 19.880 1.00 64.69 204 SER A C 1
ATOM 1496 O O . SER A 1 204 ? -31.969 -24.598 20.924 1.00 64.69 204 SER A O 1
ATOM 1498 N N . SER A 1 205 ? -32.857 -26.038 19.458 1.00 60.09 205 SER A N 1
ATOM 1499 C CA . SER A 1 205 ? -32.371 -27.270 20.076 1.00 60.09 205 SER A CA 1
ATOM 1500 C C . SER A 1 205 ? -30.857 -27.491 19.930 1.00 60.09 205 SER A C 1
ATOM 1502 O O . SER A 1 205 ? -30.229 -27.950 20.881 1.00 60.09 205 SER A O 1
ATOM 1504 N N . ALA A 1 206 ? -30.245 -27.139 18.796 1.00 60.72 206 ALA A N 1
ATOM 1505 C CA . ALA A 1 206 ? -28.811 -27.285 18.546 1.00 60.72 206 ALA A CA 1
ATOM 1506 C C . ALA A 1 206 ? -27.982 -26.311 19.397 1.00 60.72 206 ALA A C 1
ATOM 1508 O O . ALA A 1 206 ? -27.018 -26.732 20.037 1.00 60.72 206 ALA A O 1
ATOM 1509 N N . ALA A 1 207 ? -28.409 -25.047 19.500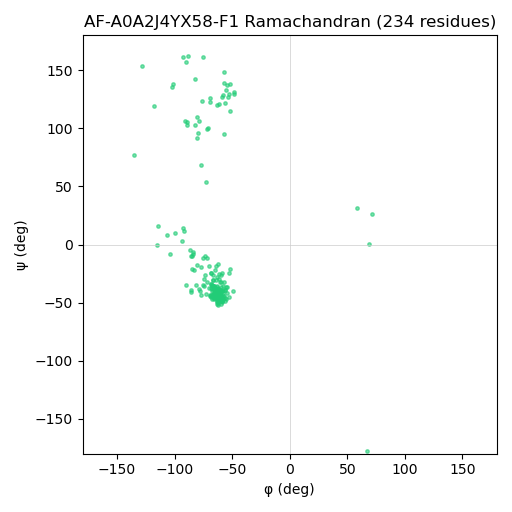 1.00 57.94 207 ALA A N 1
ATOM 1510 C CA . ALA A 1 207 ? -27.778 -24.055 20.376 1.00 57.94 207 ALA A CA 1
ATOM 1511 C C . ALA A 1 207 ? -27.864 -24.466 21.860 1.00 57.94 207 ALA A C 1
ATOM 1513 O O . ALA A 1 207 ? -26.869 -24.410 22.588 1.00 57.94 207 ALA A O 1
ATOM 1514 N N . ARG A 1 208 ? -29.027 -24.978 22.293 1.00 60.44 208 ARG A N 1
ATOM 1515 C CA . ARG A 1 208 ? -29.226 -25.515 23.649 1.00 60.44 208 ARG A CA 1
ATOM 1516 C C . ARG A 1 208 ? -28.336 -26.731 23.921 1.00 60.44 208 ARG A C 1
ATOM 1518 O O . ARG A 1 208 ? -27.707 -26.806 24.973 1.00 60.44 208 ARG A O 1
ATOM 1525 N N . ASN A 1 209 ? -28.230 -27.656 22.970 1.00 68.56 209 ASN A N 1
ATOM 1526 C CA . ASN A 1 209 ? -27.406 -28.857 23.121 1.00 68.56 209 ASN A CA 1
ATOM 1527 C C . ASN A 1 209 ? -25.906 -28.536 23.145 1.00 68.56 209 ASN A C 1
ATOM 1529 O O . ASN A 1 209 ? -25.155 -29.195 23.864 1.00 68.56 209 ASN A O 1
ATOM 1533 N N . MET A 1 210 ? -25.468 -27.517 22.403 1.00 63.78 210 MET A N 1
ATOM 1534 C CA . MET A 1 210 ? -24.076 -27.070 22.403 1.00 63.78 210 MET A CA 1
ATOM 1535 C C . MET A 1 210 ? -23.703 -26.421 23.742 1.00 63.78 210 MET A C 1
ATOM 1537 O O . MET A 1 210 ? -22.693 -26.794 24.330 1.00 63.78 210 MET A O 1
ATOM 1541 N N . ALA A 1 211 ? -24.566 -25.558 24.293 1.00 68.31 211 ALA A N 1
ATOM 1542 C CA . ALA A 1 211 ? -24.370 -24.976 25.623 1.00 68.31 211 ALA A CA 1
ATOM 1543 C C . ALA A 1 211 ? -24.302 -26.052 26.724 1.00 68.31 211 ALA A C 1
ATOM 1545 O O . ALA A 1 211 ? -23.390 -26.041 27.552 1.00 68.31 211 ALA A O 1
ATOM 1546 N N . VAL A 1 212 ? -25.210 -27.037 26.694 1.00 69.81 212 VAL A N 1
ATOM 1547 C CA . VAL A 1 212 ? -25.216 -28.152 27.659 1.00 69.81 212 VAL A CA 1
ATOM 1548 C C . VAL A 1 212 ? -23.952 -29.012 27.534 1.00 69.81 212 VAL A C 1
ATOM 1550 O O . VAL A 1 212 ? -23.381 -29.406 28.552 1.00 69.81 212 VAL A O 1
ATOM 1553 N N . ARG A 1 213 ? -23.470 -29.277 26.310 1.00 72.31 213 ARG A N 1
ATOM 1554 C CA . ARG A 1 213 ? -22.219 -30.023 26.083 1.00 72.31 213 ARG A CA 1
ATOM 1555 C C . ARG A 1 213 ? -21.001 -29.270 26.614 1.00 72.31 213 ARG A C 1
ATOM 1557 O O . ARG A 1 213 ? -20.199 -29.877 27.320 1.00 72.31 213 ARG A O 1
ATOM 1564 N N . THR A 1 214 ? -20.894 -27.970 26.351 1.00 72.25 214 THR A N 1
ATOM 1565 C CA . THR A 1 214 ? -19.769 -27.143 26.816 1.00 72.25 214 THR A CA 1
ATOM 1566 C C . THR A 1 214 ? -19.730 -27.047 28.341 1.00 72.25 214 THR A C 1
ATOM 1568 O O . THR A 1 214 ? -18.673 -27.239 28.939 1.00 72.25 214 THR A O 1
ATOM 1571 N N . VAL A 1 215 ? -20.881 -26.844 28.994 1.00 77.12 215 VAL A N 1
ATOM 1572 C CA . VAL A 1 215 ? -20.965 -26.796 30.466 1.00 77.12 215 VAL A CA 1
ATOM 1573 C C . VAL A 1 215 ? -20.630 -28.153 31.086 1.00 77.12 215 VAL A C 1
ATOM 1575 O O . VAL A 1 215 ? -19.868 -28.223 32.052 1.00 77.12 215 VAL A O 1
ATOM 1578 N N . ARG A 1 216 ? -21.140 -29.252 30.515 1.00 78.25 216 ARG A N 1
ATOM 1579 C CA . ARG A 1 216 ? -20.830 -30.607 30.995 1.00 78.25 216 ARG A CA 1
ATOM 1580 C C . ARG A 1 216 ? -19.343 -30.931 30.843 1.00 78.25 216 ARG A C 1
ATOM 1582 O O . ARG A 1 216 ? -18.761 -31.508 31.756 1.00 78.25 216 ARG A O 1
ATOM 1589 N N . MET A 1 217 ? -18.723 -30.530 29.735 1.00 76.94 217 MET A N 1
ATOM 1590 C CA . MET A 1 217 ? -17.294 -30.736 29.497 1.00 76.94 217 MET A CA 1
ATOM 1591 C C . MET A 1 217 ? -16.432 -29.904 30.453 1.00 76.94 217 MET A C 1
ATOM 1593 O O . MET A 1 217 ? -15.471 -30.427 31.010 1.00 76.94 217 MET A O 1
ATOM 1597 N N . TRP A 1 218 ? -16.822 -28.660 30.738 1.00 79.94 218 TRP A N 1
ATOM 1598 C CA . TRP A 1 218 ? -16.149 -27.821 31.733 1.00 79.94 218 TRP A CA 1
ATOM 1599 C C . TRP A 1 218 ? -16.229 -28.409 33.151 1.00 79.94 218 TRP A C 1
ATOM 1601 O O . TRP A 1 218 ? -15.226 -28.451 33.862 1.00 79.94 218 TRP A O 1
ATOM 1611 N N . LEU A 1 219 ? -17.390 -28.939 33.554 1.00 82.50 219 LEU A N 1
ATOM 1612 C CA . LEU A 1 219 ? -17.553 -29.603 34.854 1.00 82.50 219 LEU A CA 1
ATOM 1613 C C . LEU A 1 219 ? -16.727 -30.892 34.969 1.00 82.50 219 LEU A C 1
ATOM 1615 O O . LEU A 1 219 ? -16.180 -31.164 36.038 1.00 82.50 219 LEU A O 1
ATOM 1619 N N . LEU A 1 220 ? -16.615 -31.669 33.886 1.00 81.88 220 LEU A N 1
ATOM 1620 C CA . LEU A 1 220 ? -15.771 -32.868 33.849 1.00 81.88 220 LEU A CA 1
ATOM 1621 C C . LEU A 1 220 ? -14.287 -32.509 33.954 1.00 81.88 220 LEU A C 1
ATOM 1623 O O . LEU A 1 220 ? -13.587 -33.097 34.773 1.00 81.88 220 LEU A O 1
ATOM 1627 N N . LEU A 1 221 ? -13.825 -31.500 33.210 1.00 80.81 221 LEU A N 1
ATOM 1628 C CA . LEU A 1 221 ? -12.445 -31.011 33.306 1.00 80.81 221 LEU A CA 1
ATOM 1629 C C . LEU A 1 221 ? -12.124 -30.500 34.714 1.00 80.81 221 LEU A C 1
ATOM 1631 O O . LEU A 1 221 ? -11.057 -30.792 35.247 1.00 80.81 221 LEU A O 1
ATOM 1635 N N . ARG A 1 222 ? -13.072 -29.810 35.356 1.00 80.31 222 ARG A N 1
ATOM 1636 C CA . ARG A 1 222 ? -12.909 -29.328 36.731 1.00 80.31 222 ARG A CA 1
ATOM 1637 C C . ARG A 1 222 ? -12.856 -30.465 37.757 1.00 80.31 222 ARG A C 1
ATOM 1639 O O . ARG A 1 222 ? -12.124 -30.350 38.736 1.00 80.31 222 ARG 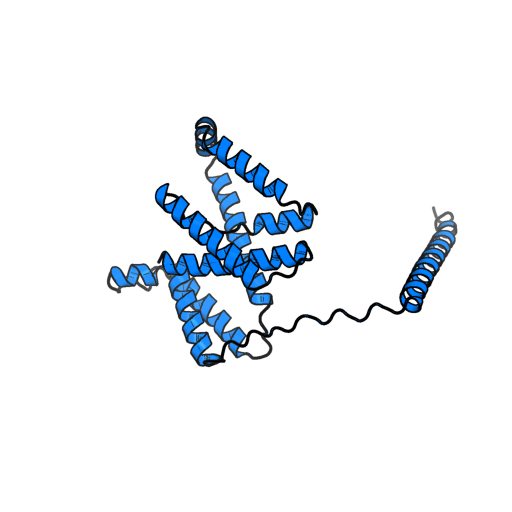A O 1
ATOM 1646 N N . LYS A 1 223 ? -13.604 -31.557 37.550 1.00 77.69 223 LYS A N 1
ATOM 1647 C CA . LYS A 1 223 ? -13.499 -32.764 38.390 1.00 77.69 223 LYS A CA 1
ATOM 1648 C C . LYS A 1 223 ? -12.151 -33.458 38.212 1.00 77.69 223 LYS A C 1
ATOM 1650 O O . LYS A 1 223 ? -11.493 -33.705 39.212 1.00 77.69 223 LYS A O 1
ATOM 1655 N N . VAL A 1 224 ? -11.702 -33.657 36.972 1.00 78.56 224 VAL A N 1
ATOM 1656 C CA . VAL A 1 224 ? -10.392 -34.265 36.676 1.00 78.56 224 VAL A CA 1
ATOM 1657 C C . VAL A 1 224 ? -9.241 -33.437 37.261 1.00 78.56 224 VAL A C 1
ATOM 1659 O O . VAL A 1 224 ? -8.303 -33.993 37.819 1.00 78.56 224 VAL A O 1
ATOM 1662 N N . GLN A 1 225 ? -9.319 -32.103 37.205 1.00 74.44 225 GLN A N 1
ATOM 1663 C CA . GLN A 1 225 ? -8.327 -31.228 37.846 1.00 74.44 225 GLN A CA 1
ATOM 1664 C C . GLN A 1 225 ? -8.323 -31.354 39.374 1.00 74.44 225 GLN A C 1
ATOM 1666 O O . GLN A 1 225 ? -7.263 -31.313 39.990 1.00 74.44 225 GLN A O 1
ATOM 1671 N N . LYS A 1 226 ? -9.497 -31.528 39.991 1.00 71.19 226 LYS A N 1
ATOM 1672 C CA . LYS A 1 226 ? -9.619 -31.698 41.444 1.00 71.19 226 LYS A CA 1
ATOM 1673 C C . LYS A 1 226 ? -9.160 -33.084 41.912 1.00 71.19 226 LYS A C 1
ATOM 1675 O O . LYS A 1 226 ? -8.670 -33.201 43.026 1.00 71.19 226 LYS A O 1
ATOM 1680 N N . GLU A 1 227 ? -9.296 -34.104 41.069 1.00 72.31 227 GLU A N 1
ATOM 1681 C CA . GLU A 1 227 ? -8.818 -35.470 41.327 1.00 72.31 227 GLU A CA 1
ATOM 1682 C C . GLU A 1 227 ? -7.302 -35.630 41.130 1.00 72.31 227 GLU A C 1
ATOM 1684 O O . GLU A 1 227 ? -6.738 -36.556 41.694 1.00 72.31 227 GLU A O 1
ATOM 1689 N N . ARG A 1 228 ? -6.627 -34.721 40.406 1.00 59.22 228 ARG A N 1
ATOM 169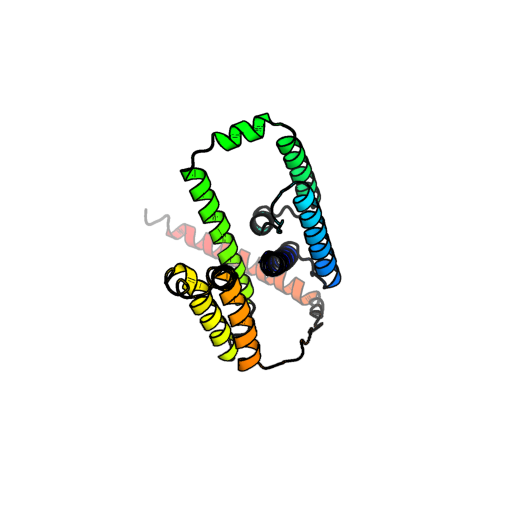0 C CA . ARG A 1 228 ? -5.152 -34.696 40.275 1.00 59.22 228 ARG A CA 1
ATOM 1691 C C . ARG A 1 228 ? -4.416 -33.958 41.400 1.00 59.22 228 ARG A C 1
ATOM 1693 O O . ARG A 1 228 ? -3.244 -34.214 41.627 1.00 59.22 228 ARG A O 1
ATOM 1700 N N . GLN A 1 229 ? -5.090 -33.067 42.128 1.00 56.94 229 GLN A N 1
ATOM 1701 C CA . GLN A 1 229 ? -4.489 -32.324 43.247 1.00 56.94 229 GLN A CA 1
ATOM 1702 C C . GLN A 1 229 ? -4.115 -33.132 44.513 1.00 56.94 229 GLN A C 1
ATOM 1704 O O . GLN A 1 229 ? -3.243 -32.658 45.236 1.00 56.94 229 GLN A O 1
ATOM 1709 N N . PRO A 1 230 ? -4.708 -34.300 44.841 1.00 56.06 230 PRO A N 1
ATOM 1710 C CA . PRO A 1 230 ? -4.278 -35.088 45.992 1.00 56.06 230 PRO A CA 1
ATOM 1711 C C . PRO A 1 230 ? -3.037 -35.960 45.731 1.00 56.06 230 PRO A C 1
ATOM 1713 O O . PRO A 1 230 ? -2.407 -36.356 46.705 1.00 56.06 230 PRO A O 1
ATOM 1716 N N . GLU A 1 231 ? -2.659 -36.241 44.475 1.00 53.91 231 GLU A N 1
ATOM 1717 C CA . GLU A 1 231 ? -1.463 -37.051 44.163 1.00 53.91 231 GLU A CA 1
ATOM 1718 C C . GLU A 1 231 ? -0.164 -36.227 44.220 1.00 53.91 231 GLU A C 1
ATOM 1720 O O . GLU A 1 231 ? 0.845 -36.706 44.725 1.00 53.91 231 GLU A O 1
ATOM 1725 N N . GLU A 1 232 ? -0.192 -34.950 43.824 1.00 54.16 232 GLU A N 1
ATOM 1726 C CA . GLU A 1 232 ? 0.995 -34.072 43.869 1.00 54.16 232 GLU A CA 1
ATOM 1727 C C . GLU A 1 232 ? 1.378 -33.616 45.295 1.00 54.16 232 GLU A C 1
ATOM 1729 O O . GLU A 1 232 ? 2.454 -33.061 45.497 1.00 54.16 232 GLU A O 1
ATOM 1734 N N . ALA A 1 233 ? 0.531 -33.861 46.302 1.00 54.38 233 ALA A N 1
ATOM 1735 C CA . ALA A 1 233 ? 0.783 -33.484 47.698 1.00 54.38 233 ALA A CA 1
ATOM 1736 C C . ALA A 1 233 ? 1.439 -34.598 48.546 1.00 54.38 233 ALA A C 1
ATOM 1738 O O . ALA A 1 233 ? 1.621 -34.401 49.747 1.00 54.38 233 ALA A O 1
ATOM 1739 N N . GLN A 1 234 ? 1.771 -35.760 47.962 1.00 52.84 234 GLN A N 1
ATOM 1740 C CA . GLN A 1 234 ? 2.442 -36.873 48.661 1.00 52.84 234 GLN A CA 1
ATOM 1741 C C . GLN A 1 234 ? 3.857 -37.200 48.141 1.00 52.84 234 GLN A C 1
ATOM 1743 O O . GLN A 1 234 ? 4.514 -38.058 48.724 1.00 52.84 234 GLN A O 1
ATOM 1748 N N . GLU A 1 235 ? 4.365 -36.498 47.120 1.00 53.84 235 GLU A N 1
ATOM 1749 C CA . GLU A 1 235 ? 5.730 -36.689 46.579 1.00 53.84 235 GLU A CA 1
ATOM 1750 C C . GLU A 1 235 ? 6.673 -35.475 46.767 1.00 53.84 235 GLU A C 1
ATOM 1752 O O . GLU A 1 235 ? 7.726 -35.410 46.134 1.00 53.84 235 GLU A O 1
ATOM 1757 N N . GLY A 1 236 ? 6.334 -34.521 47.646 1.00 40.84 236 GLY A N 1
ATOM 1758 C CA . GLY A 1 236 ? 7.159 -33.340 47.959 1.00 40.84 236 GLY A CA 1
ATOM 1759 C C . GLY A 1 236 ? 7.546 -33.234 49.425 1.00 40.84 236 GLY A C 1
ATOM 1760 O O . GLY A 1 236 ? 6.619 -33.282 50.264 1.00 40.84 236 GLY A O 1
#

Foldseek 3Di:
DVVLVLVLLLVLQLLLVCLLCVLLVHDQDPVNSVVSSVVQVVVQVVCVVVVHHRDHDQSVVSVVCNVVVDSDPVVVVVVVVVVVVCVVPVVNVVVVVVDDPVVVVVVVCVRVVVVVVSVVVVLVVDDPPDVLSVVLQVQLVVQLCCCVVPVCPCVPDDPVVNVQSNHSSNRSVVSSVVSCCVRVNPPPPDPPPPDPPPDDDPPPVVVVVVVVVVVVVVVVVVVVVVVVVVVVVPPD

Secondary structure (DSSP, 8-state):
-HHHHHHHHHHHHHHHHHHHHHHHT----HHHHHHHHHHHHHHHHHHHHTTPPPP---HHHHHHHHHH----HHHHHHHHHHHHHHHH-HHHHHHHHTS-HHHHHHHHHHHHHHHHHHHHHHHTTS--SSHHHHHHHHHHHHHHTHHHH-TTTTTTS-HHHHHHHT-HHHHHHHHHHHHHHHHH------------PPPPPPPHHHHHHHHHHHHHHHHHHHHHHHHHTTTTTS--

Mean predicted aligned error: 13.81 Å

InterPro domains:
  IPR006043 Nucleobase cation symporter 2 family [PF00860] (3-152)